Protein 1ZH2 (pdb70)

Radius of gyration: 17.93 Å; Cα contacts (8 Å, |Δi|>4): 438; chains: 2; bounding box: 40×38×46 Å

GO terms:
  GO:0005515 protein binding (F, IPI)
  GO:0000987 cis-regulatory region sequence-specific DNA binding (F, IDA)
  GO:0001216 DNA-binding transcription activator activity (F, IDA)
  GO:0003700 DNA-binding transcription factor activity (F, IDA)
  GO:0042803 protein homodimerization activity (F, IDA)
  GO:0006355 regulation of DNA-templated transcription (P, IMP)

Foldseek 3Di:
DEEEEAAQDPPVLVVVCVLVVVVVYHYHYHQALVVSLVCCVPVVGLEYEAEQDGPPHGCLVSLLVCVVPDLRAYEYEYCDDDPVVFVSSVVSRHPYYDYPPDDPVVVVVVVVVSNVVVVD/DAEEEEEAQDVVVQVVLCVLQVVVVYHYHYHNALVVSLVCCVVPVHLEYEYEQDHPVHGCLVSLLVCVVPDLRAYEYEYCDPDPVVQVSSVVSRHPYYYYPPDDPVVVVVVVVVSNVVVD

Secondary structure (DSSP, 8-state):
-EEEEE-S-HHHHHHHHHHHHTTT-EEEEESSHHHHHHHHHHH--SEEEEESEETTEEHHHHHHHHHTT----EEEEES--SHHHHHHHHHHT-SEEEESS--HHHHHHHHHHHHHHH--/--EEEEE-S-HHHHHHHHHHHHTTT-EEEEESSHHHHHHHHHHH--SEEEEESEETTEEHHHHHHHHHTT----EEEEES---HHHHHHHHHHT-SEEEESS--HHHHHHHHHHHHHHT-

Organism: Escherichia coli (strain K12) (NCBI:txid83333)

B-factor: mean 25.05, std 9.26, range [9.86, 70.28]

CATH classification: 3.40.50.2300

Structure (mmCIF, N/CA/C/O backbone):
data_1ZH2
#
_entry.id   1ZH2
#
_cell.length_a   70.372
_cell.length_b   127.162
_cell.length_c   65.207
_cell.angle_alpha   90.00
_cell.angle_beta   90.00
_cell.angle_gamma   90.00
#
_symmetry.space_group_name_H-M   'C 2 2 21'
#
loop_
_entity.id
_entity.type
_entity.pdbx_description
1 polymer 'KDP operon transcriptional regulatory protein kdpE'
2 non-polymer 'CALCIUM ION'
3 water water
#
loop_
_atom_site.group_PDB
_atom_site.id
_atom_site.type_symbol
_atom_site.label_atom_id
_atom_site.label_alt_id
_atom_site.label_comp_id
_atom_site.label_asym_id
_atom_site.label_entity_id
_atom_site.label_seq_id
_atom_site.pdbx_PDB_ins_code
_atom_site.Cartn_x
_atom_site.Cartn_y
_atom_site.Cartn_z
_atom_site.occupancy
_atom_site.B_iso_or_equiv
_atom_site.auth_seq_id
_atom_site.auth_comp_id
_atom_site.auth_asym_id
_atom_site.auth_atom_id
_atom_site.pdbx_PDB_model_num
ATOM 1 N N . THR A 1 2 ? -7.756 -17.353 0.321 1.00 29.17 2 THR A N 1
ATOM 2 C CA . THR A 1 2 ? -8.520 -16.522 -0.677 1.00 28.84 2 THR A CA 1
ATOM 3 C C . THR A 1 2 ? -9.955 -16.199 -0.203 1.00 26.31 2 THR A C 1
ATOM 4 O O . THR A 1 2 ? -10.583 -17.010 0.454 1.00 26.51 2 THR A O 1
ATOM 8 N N . ASN A 1 3 ? -10.421 -14.989 -0.487 1.00 24.67 3 ASN A N 1
ATOM 9 C CA . ASN A 1 3 ? -11.742 -14.524 -0.032 1.00 24.35 3 ASN A CA 1
ATOM 10 C C . ASN A 1 3 ? -12.773 -14.586 -1.161 1.00 22.23 3 ASN A C 1
ATOM 11 O O . ASN A 1 3 ? -12.557 -14.076 -2.263 1.00 23.13 3 ASN A O 1
ATOM 16 N N . VAL A 1 4 ? -13.899 -15.196 -0.886 1.00 20.37 4 VAL A N 1
ATOM 17 C CA . VAL A 1 4 ? -14.944 -15.198 -1.881 1.00 18.76 4 VAL A CA 1
ATOM 18 C C . VAL A 1 4 ? -16.211 -14.580 -1.296 1.00 17.14 4 VAL A C 1
ATOM 19 O O . VAL A 1 4 ? -16.641 -14.959 -0.207 1.00 18.35 4 VAL A O 1
ATOM 23 N N . LEU A 1 5 ? -16.822 -13.664 -2.044 1.00 17.24 5 LEU A N 1
ATOM 24 C CA . LEU A 1 5 ? -18.068 -13.051 -1.618 1.00 17.59 5 LEU A CA 1
ATOM 25 C C . LEU A 1 5 ? -19.238 -13.659 -2.380 1.00 17.46 5 LEU A C 1
ATOM 26 O O . LEU A 1 5 ? -19.226 -13.716 -3.608 1.00 18.39 5 LEU A O 1
ATOM 31 N N . ILE A 1 6 ? -20.231 -14.181 -1.658 1.00 17.90 6 ILE A N 1
ATOM 32 C CA . ILE A 1 6 ? -21.385 -14.762 -2.335 1.00 16.92 6 ILE A CA 1
ATOM 33 C C . ILE A 1 6 ? -22.568 -13.857 -2.127 1.00 16.07 6 ILE A C 1
ATOM 34 O O . ILE A 1 6 ? -22.967 -13.583 -0.976 1.00 17.16 6 ILE A O 1
ATOM 39 N N . VAL A 1 7 ? -23.154 -13.421 -3.226 1.00 14.59 7 VAL A N 1
ATOM 40 C CA . VAL A 1 7 ? -24.274 -12.483 -3.156 1.00 16.07 7 VAL A CA 1
ATOM 41 C C . VAL A 1 7 ? -25.528 -13.230 -3.650 1.00 15.53 7 VAL A C 1
ATOM 42 O O . VAL A 1 7 ? -25.720 -13.380 -4.845 1.00 17.40 7 VAL A O 1
ATOM 46 N N . GLU A 1 8 ? -26.373 -13.627 -2.709 1.00 18.68 8 GLU A N 1
ATOM 47 C CA . GLU A 1 8 ? -27.388 -14.653 -2.938 1.00 22.59 8 GLU A CA 1
ATOM 48 C C . GLU A 1 8 ? -28.433 -14.575 -1.844 1.00 22.39 8 GLU A C 1
ATOM 49 O O . GLU A 1 8 ? -28.109 -14.736 -0.647 1.00 22.44 8 GLU A O 1
ATOM 55 N N . ASP A 1 9 ? -29.682 -14.304 -2.207 1.00 22.24 9 ASP A N 1
ATOM 56 C CA . ASP A 1 9 ? -30.729 -14.225 -1.174 1.00 25.88 9 ASP A CA 1
ATOM 57 C C . ASP A 1 9 ? -31.268 -15.613 -0.758 1.00 27.64 9 ASP A C 1
ATOM 58 O O . ASP A 1 9 ? -31.755 -15.796 0.363 1.00 27.13 9 ASP A O 1
ATOM 63 N N . GLU A 1 10 ? -31.158 -16.602 -1.640 1.00 28.90 10 GLU A N 1
ATOM 64 C CA . GLU A 1 10 ? -31.639 -17.940 -1.259 1.00 29.99 10 GLU A CA 1
ATOM 65 C C . GLU A 1 10 ? -30.711 -18.623 -0.244 1.00 30.15 10 GLU A C 1
ATOM 66 O O . GLU A 1 10 ? -29.561 -18.973 -0.562 1.00 27.26 10 GLU A O 1
ATOM 72 N N . GLN A 1 11 ? -31.216 -18.837 0.972 1.00 29.94 11 GLN A N 1
ATOM 73 C CA . GLN A 1 11 ? -30.398 -19.393 2.046 1.00 31.43 11 GLN A CA 1
ATOM 74 C C . GLN A 1 11 ? -29.791 -20.764 1.717 1.00 29.15 11 GLN A C 1
ATOM 75 O O . GLN A 1 11 ? -28.642 -21.010 2.041 1.00 28.12 11 GLN A O 1
ATOM 81 N N . ALA A 1 12 ? -30.557 -21.644 1.074 1.00 27.64 12 ALA A N 1
ATOM 82 C CA . ALA A 1 12 ? -30.092 -23.020 0.880 1.00 25.02 12 ALA A CA 1
ATOM 83 C C . ALA A 1 12 ? -28.852 -23.078 -0.031 1.00 23.76 12 ALA A C 1
ATOM 84 O O . ALA A 1 12 ? -27.841 -23.684 0.323 1.00 20.68 12 ALA A O 1
ATOM 86 N N . ILE A 1 13 ? -28.931 -22.459 -1.204 1.00 25.28 13 ILE A N 1
ATOM 87 C CA . ILE A 1 13 ? -27.803 -22.522 -2.124 1.00 26.27 13 ILE A CA 1
ATOM 88 C C . ILE A 1 13 ? -26.631 -21.698 -1.567 1.00 25.45 13 ILE A C 1
ATOM 89 O O . ILE A 1 13 ? -25.459 -22.081 -1.674 1.00 25.45 13 ILE A O 1
ATOM 94 N N . ARG A 1 14 ? -26.949 -20.600 -0.904 1.00 25.14 14 ARG A N 1
ATOM 95 C CA . ARG A 1 14 ? -25.893 -19.816 -0.269 1.00 24.46 14 ARG A CA 1
ATOM 96 C C . ARG A 1 14 ? -25.103 -20.654 0.741 1.00 22.87 14 ARG A C 1
ATOM 97 O O . ARG A 1 14 ? -23.878 -20.612 0.766 1.00 21.43 14 ARG A O 1
ATOM 105 N N . ARG A 1 15 ? -25.801 -21.456 1.540 1.00 22.50 15 ARG A N 1
ATOM 106 C CA . ARG A 1 15 ? -25.124 -22.334 2.508 1.00 23.55 15 ARG A CA 1
ATOM 107 C C . ARG A 1 15 ? -24.346 -23.457 1.848 1.00 20.99 15 ARG A C 1
ATOM 108 O O . ARG A 1 15 ? -23.222 -23.787 2.255 1.00 20.08 15 ARG A O 1
ATOM 116 N N . PHE A 1 16 ? -24.961 -24.063 0.837 1.00 18.40 16 PHE A N 1
ATOM 117 C CA . PHE A 1 16 ? -24.310 -25.087 0.021 1.00 18.51 16 PHE A CA 1
ATOM 118 C C . PHE A 1 16 ? -22.971 -24.558 -0.570 1.00 18.95 16 PHE A C 1
ATOM 119 O O . PHE A 1 16 ? -21.924 -25.210 -0.472 1.00 18.62 16 PHE A O 1
ATOM 127 N N . LEU A 1 17 ? -22.997 -23.344 -1.116 1.00 18.81 17 LEU A N 1
ATOM 128 C CA . LEU A 1 17 ? -21.782 -22.762 -1.695 1.00 19.07 17 LEU A CA 1
ATOM 129 C C . LEU A 1 17 ? -20.737 -22.446 -0.629 1.00 19.84 17 LEU A C 1
ATOM 130 O O . LEU A 1 17 ? -19.552 -22.750 -0.759 1.00 19.73 17 LEU A O 1
ATOM 135 N N . ARG A 1 18 ? -21.178 -21.827 0.443 1.00 21.39 18 ARG A N 1
ATOM 136 C CA . ARG A 1 18 ? -20.230 -21.568 1.495 1.00 23.65 18 ARG A CA 1
ATOM 137 C C . ARG A 1 18 ? -19.543 -22.862 1.946 1.00 21.76 18 ARG A C 1
ATOM 138 O O . ARG A 1 18 ? -18.338 -22.885 2.108 1.00 20.48 18 ARG A O 1
ATOM 146 N N . THR A 1 19 ? -20.273 -23.952 2.156 1.00 22.74 19 THR A N 1
ATOM 147 C CA . THR A 1 19 ? -19.563 -25.104 2.713 1.00 24.30 19 THR A CA 1
ATOM 148 C C . THR A 1 19 ? -18.671 -25.796 1.665 1.00 23.52 19 THR A C 1
ATOM 149 O O . THR A 1 19 ? -17.593 -26.317 1.985 1.00 24.51 19 THR A O 1
ATOM 153 N N . ALA A 1 20 ? -19.081 -25.743 0.400 1.00 23.23 20 ALA A N 1
ATOM 154 C CA . ALA A 1 20 ? -18.259 -26.251 -0.707 1.00 23.59 20 ALA A CA 1
ATOM 155 C C . ALA A 1 20 ? -16.937 -25.477 -0.821 1.00 24.54 20 ALA A C 1
ATOM 156 O O . ALA A 1 20 ? -15.865 -26.078 -0.964 1.00 24.06 20 ALA A O 1
ATOM 158 N N . LEU A 1 21 ? -17.008 -24.147 -0.722 1.00 24.91 21 LEU A N 1
ATOM 159 C CA . LEU A 1 21 ? -15.822 -23.292 -0.912 1.00 27.65 21 LEU A CA 1
ATOM 160 C C . LEU A 1 21 ? -14.915 -23.239 0.299 1.00 27.92 21 LEU A C 1
ATOM 161 O O . LEU A 1 21 ? -13.698 -23.232 0.161 1.00 27.09 21 LEU A O 1
ATOM 166 N N . GLU A 1 22 ? -15.497 -23.205 1.491 1.00 29.08 22 GLU A N 1
ATOM 167 C CA . GLU A 1 22 ? -14.694 -23.436 2.725 1.00 30.43 22 GLU A CA 1
ATOM 168 C C . GLU A 1 22 ? -13.945 -24.787 2.715 1.00 32.20 22 GLU A C 1
ATOM 169 O O . GLU A 1 22 ? -12.862 -24.915 3.289 1.00 34.48 22 GLU A O 1
ATOM 175 N N . GLY A 1 23 ? -14.518 -25.788 2.043 1.00 34.04 23 GLY A N 1
ATOM 176 C CA . GLY A 1 23 ? -13.904 -27.100 1.892 1.00 35.46 23 GLY A CA 1
ATOM 177 C C . GLY A 1 23 ? -12.655 -27.122 1.017 1.00 38.12 23 GLY A C 1
ATOM 178 O O . GLY A 1 23 ? -11.846 -28.060 1.083 1.00 39.13 23 GLY A O 1
ATOM 179 N N . ASP A 1 24 ? -12.485 -26.091 0.193 1.00 38.51 24 ASP A N 1
ATOM 180 C CA . ASP A 1 24 ? -11.256 -25.950 -0.578 1.00 38.56 24 ASP A CA 1
ATOM 181 C C . ASP A 1 24 ? -10.307 -24.970 0.127 1.00 38.40 24 ASP A C 1
ATOM 182 O O . ASP A 1 24 ? -9.301 -24.524 -0.467 1.00 38.14 24 ASP A O 1
ATOM 187 N N . GLY A 1 25 ? -10.635 -24.634 1.380 1.00 37.15 25 GLY A N 1
ATOM 188 C CA . GLY A 1 25 ? -9.801 -23.802 2.231 1.00 35.34 25 GLY A CA 1
ATOM 189 C C . GLY A 1 25 ? -9.984 -22.295 2.065 1.00 35.22 25 GLY A C 1
ATOM 190 O O . GLY A 1 25 ? -9.172 -21.497 2.559 1.00 35.08 25 GLY A O 1
ATOM 191 N N . MET A 1 26 ? -11.029 -21.863 1.360 1.00 32.96 26 MET A N 1
ATOM 192 C CA . MET A 1 26 ? -11.214 -20.412 1.169 1.00 29.69 26 MET A CA 1
ATOM 193 C C . MET A 1 26 ? -12.016 -19.805 2.329 1.00 27.68 26 MET A C 1
ATOM 194 O O . MET A 1 26 ? -12.712 -20.524 3.047 1.00 25.11 26 MET A O 1
ATOM 199 N N . ARG A 1 27 ? -11.895 -18.495 2.510 1.00 25.88 27 ARG A N 1
ATOM 200 C CA . ARG A 1 27 ? -12.742 -17.770 3.447 1.00 25.47 27 ARG A CA 1
ATOM 201 C C . ARG A 1 27 ? -13.969 -17.218 2.689 1.00 23.11 27 ARG A C 1
ATOM 202 O O . ARG A 1 27 ? -13.852 -16.698 1.569 1.00 22.76 27 ARG A O 1
ATOM 210 N N . VAL A 1 28 ? -15.140 -17.346 3.283 1.00 19.83 28 VAL A N 1
ATOM 211 C CA . VAL A 1 28 ? -16.363 -16.981 2.576 1.00 20.62 28 VAL A CA 1
ATOM 212 C C . VAL A 1 28 ? -17.097 -15.821 3.246 1.00 21.58 28 VAL A C 1
ATOM 213 O O . VAL A 1 28 ? -17.305 -15.838 4.454 1.00 21.09 28 VAL A O 1
ATOM 217 N N . PHE A 1 29 ? -17.472 -14.819 2.458 1.00 22.07 29 PHE A N 1
ATOM 218 C CA . PHE A 1 29 ? -18.366 -13.756 2.938 1.00 23.50 29 PHE A CA 1
ATOM 219 C C . PHE A 1 29 ? -19.704 -13.867 2.240 1.00 24.47 29 PHE A C 1
ATOM 220 O O . PHE A 1 29 ? -19.771 -14.285 1.069 1.00 20.91 29 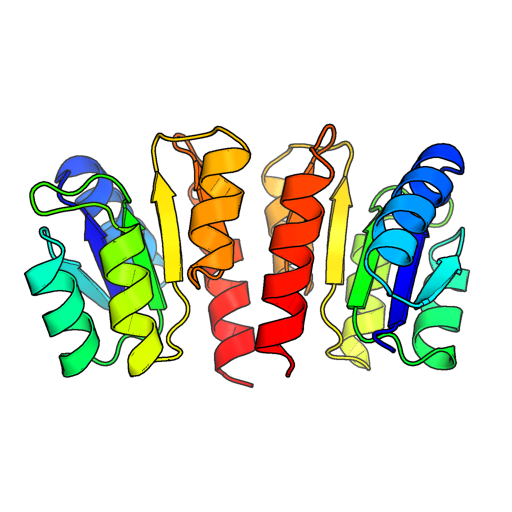PHE A O 1
ATOM 228 N N . GLU A 1 30 ? -20.778 -13.520 2.955 1.00 25.31 30 GLU A N 1
ATOM 229 C CA . GLU A 1 30 ? -22.112 -13.566 2.341 1.00 27.12 30 GLU A CA 1
ATOM 230 C C . GLU A 1 30 ? -22.892 -12.242 2.412 1.00 26.63 30 GLU A C 1
ATOM 231 O O . GLU A 1 30 ? -22.692 -11.425 3.312 1.00 26.71 30 GLU A O 1
ATOM 237 N N . ALA A 1 31 ? -23.787 -12.062 1.448 1.00 26.57 31 ALA A N 1
ATOM 238 C CA . ALA A 1 31 ? -24.689 -10.928 1.418 1.00 26.88 31 ALA A CA 1
ATOM 239 C C . ALA A 1 31 ? -25.966 -11.382 0.764 1.00 27.13 31 ALA A C 1
ATOM 240 O O . ALA A 1 31 ? -25.942 -12.153 -0.190 1.00 25.33 31 ALA A O 1
ATOM 242 N N . GLU A 1 32 ? -27.104 -10.913 1.273 1.00 27.69 32 GLU A N 1
ATOM 243 C CA . GLU A 1 32 ? -28.353 -11.357 0.694 1.00 27.95 32 GLU A CA 1
ATOM 244 C C . GLU A 1 32 ? -29.174 -10.303 -0.016 1.00 26.73 32 GLU A C 1
ATOM 245 O O . GLU A 1 32 ? -30.291 -10.573 -0.437 1.00 27.42 32 GLU A O 1
ATOM 251 N N . THR A 1 33 ? -28.601 -9.117 -0.189 1.00 25.71 33 THR A N 1
ATOM 252 C CA . THR A 1 33 ? -29.185 -8.107 -1.045 1.00 24.17 33 THR A CA 1
ATOM 253 C C . THR A 1 33 ? -28.062 -7.548 -1.898 1.00 24.86 33 THR A C 1
ATOM 254 O O . THR A 1 33 ? -26.871 -7.635 -1.540 1.00 23.11 33 THR A O 1
ATOM 258 N N . LEU A 1 34 ? -28.475 -6.918 -2.988 1.00 23.54 34 LEU A N 1
ATOM 259 C CA . LEU A 1 34 ? -27.592 -6.241 -3.894 1.00 25.84 34 LEU A CA 1
ATOM 260 C C . LEU A 1 34 ? -26.816 -5.106 -3.204 1.00 26.39 34 LEU A C 1
ATOM 261 O O . LEU A 1 34 ? -25.598 -4.979 -3.393 1.00 23.83 34 LEU A O 1
ATOM 266 N N . GLN A 1 35 ? -27.514 -4.286 -2.412 1.00 25.90 35 GLN A N 1
ATOM 267 C CA . GLN A 1 35 ? -26.857 -3.152 -1.752 1.00 27.94 35 GLN A CA 1
ATOM 268 C C . GLN A 1 35 ? -25.799 -3.605 -0.731 1.00 26.13 35 GLN A C 1
ATOM 269 O O . GLN A 1 35 ? -24.727 -3.045 -0.691 1.00 26.16 35 GLN A O 1
ATOM 275 N N . ARG A 1 36 ? -26.119 -4.583 0.108 1.00 24.27 36 ARG A N 1
ATOM 276 C CA . ARG A 1 36 ? -25.145 -5.104 1.063 1.00 25.87 36 ARG A CA 1
ATOM 277 C C . ARG A 1 36 ? -23.988 -5.833 0.352 1.00 22.83 36 ARG A C 1
ATOM 278 O O . ARG A 1 36 ? -22.849 -5.828 0.828 1.00 20.35 36 ARG A O 1
ATOM 286 N N . GLY A 1 37 ? -24.289 -6.449 -0.794 1.00 22.01 37 GLY A N 1
ATOM 287 C CA . GLY A 1 37 ? -23.265 -7.116 -1.604 1.00 19.90 37 GLY A CA 1
ATOM 288 C C . GLY A 1 37 ? -22.227 -6.125 -2.081 1.00 21.06 37 GLY A C 1
ATOM 289 O O . GLY A 1 37 ? -21.014 -6.373 -2.003 1.00 21.29 37 GLY A O 1
ATOM 290 N N . LEU A 1 38 ? -22.696 -4.987 -2.585 1.00 19.06 38 LEU A N 1
ATOM 291 C CA . LEU A 1 38 ? -21.788 -4.002 -3.101 1.00 20.76 38 LEU A CA 1
ATOM 292 C C . LEU A 1 38 ? -20.947 -3.464 -1.947 1.00 20.23 38 LEU A C 1
ATOM 293 O O . LEU A 1 38 ? -19.743 -3.228 -2.100 1.00 19.48 38 LEU A O 1
ATOM 298 N N . LEU A 1 39 ? -21.580 -3.285 -0.788 1.00 19.69 39 LEU A N 1
ATOM 299 C CA . LEU A 1 39 ? -20.838 -2.756 0.369 1.00 20.59 39 LEU A CA 1
ATOM 300 C C . LEU A 1 39 ? -19.762 -3.758 0.869 1.00 21.73 39 LEU A C 1
ATOM 301 O O . LEU A 1 39 ? -18.620 -3.365 1.189 1.00 22.85 39 LEU A O 1
ATOM 306 N N . GLU A 1 40 ? -20.136 -5.038 0.952 1.00 21.00 40 GLU A N 1
ATOM 307 C CA . GLU A 1 40 ? -19.171 -6.085 1.294 1.00 23.09 40 GLU A CA 1
ATOM 308 C C . GLU A 1 40 ? -18.051 -6.109 0.268 1.00 21.77 40 GLU A C 1
ATOM 309 O O . GLU A 1 40 ? -16.911 -6.285 0.619 1.00 21.84 40 GLU A O 1
ATOM 315 N N . ALA A 1 41 ? -18.390 -5.956 -1.001 1.00 21.93 41 ALA A N 1
ATOM 316 C CA . ALA A 1 41 ? -17.395 -6.025 -2.046 1.00 21.22 41 ALA A CA 1
ATOM 317 C C . ALA A 1 41 ? -16.360 -4.901 -1.890 1.00 22.94 41 ALA A C 1
ATOM 318 O O . ALA A 1 41 ? -15.155 -5.072 -2.185 1.00 21.21 41 ALA A O 1
ATOM 320 N N . ALA A 1 42 ? -16.831 -3.752 -1.427 1.00 21.82 42 ALA A N 1
ATOM 321 C CA . ALA A 1 42 ? -15.949 -2.600 -1.273 1.00 23.08 42 ALA A CA 1
ATOM 322 C C . ALA A 1 42 ? -15.151 -2.663 0.025 1.00 22.33 42 ALA A C 1
ATOM 323 O O . ALA A 1 42 ? -14.039 -2.118 0.112 1.00 24.74 42 ALA A O 1
ATOM 325 N N . THR A 1 43 ? -15.665 -3.338 1.032 1.00 21.85 43 THR A N 1
ATOM 326 C CA . THR A 1 43 ? -14.963 -3.286 2.304 1.00 22.93 43 THR A CA 1
ATOM 327 C C . THR A 1 43 ? -14.141 -4.527 2.579 1.00 25.48 43 THR A C 1
ATOM 328 O O . THR A 1 43 ? -13.159 -4.470 3.324 1.00 25.21 43 THR A O 1
ATOM 332 N N . ARG A 1 44 ? -14.544 -5.660 2.011 1.00 24.89 44 ARG A N 1
ATOM 333 C CA . ARG A 1 44 ? -13.861 -6.890 2.358 1.00 27.13 44 ARG A CA 1
ATOM 334 C C . ARG A 1 44 ? -12.813 -7.297 1.334 1.00 27.77 44 ARG A C 1
ATOM 335 O O . ARG A 1 44 ? -12.094 -8.291 1.525 1.00 30.11 44 ARG A O 1
ATOM 343 N N . LYS A 1 45 ? -12.745 -6.550 0.242 1.00 26.05 45 LYS A N 1
ATOM 344 C CA . LYS A 1 45 ? -11.798 -6.841 -0.831 1.00 27.71 45 LYS A CA 1
ATOM 345 C C . LYS A 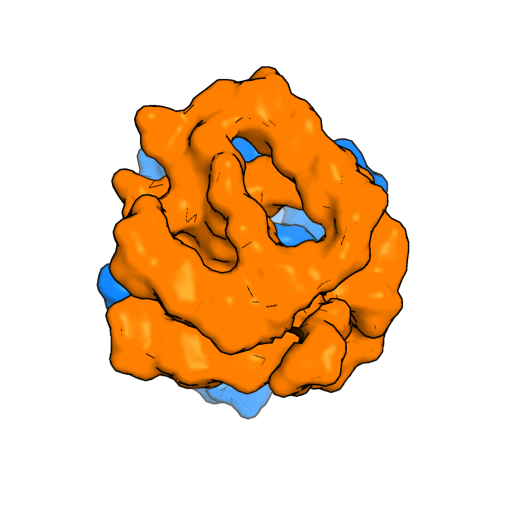1 45 ? -11.717 -8.338 -1.176 1.00 25.75 45 LYS A C 1
ATOM 346 O O . LYS A 1 45 ? -10.695 -8.976 -0.981 1.00 25.88 45 LYS A O 1
ATOM 348 N N . PRO A 1 46 ? -12.807 -8.904 -1.674 1.00 22.77 46 PRO A N 1
ATOM 349 C CA . PRO A 1 46 ? -12.806 -10.328 -1.993 1.00 20.58 46 PRO A CA 1
ATOM 350 C C . PRO A 1 46 ? -11.945 -10.577 -3.219 1.00 17.49 46 PRO A C 1
ATOM 351 O O . PRO A 1 46 ? -11.737 -9.683 -4.025 1.00 17.22 46 PRO A O 1
ATOM 355 N N . ASP A 1 47 ? -11.435 -11.793 -3.346 1.00 16.43 47 ASP A N 1
ATOM 356 C CA . ASP A 1 47 ? -10.723 -12.159 -4.558 1.00 17.64 47 ASP A CA 1
ATOM 357 C C . ASP A 1 47 ? -11.692 -12.529 -5.673 1.00 18.38 47 ASP A C 1
ATOM 358 O O . ASP A 1 47 ? -11.339 -12.540 -6.839 1.00 17.11 47 ASP A O 1
ATOM 363 N N . LEU A 1 48 ? -12.910 -12.863 -5.278 1.00 18.03 48 LEU A N 1
ATOM 364 C CA . LEU A 1 48 ? -13.945 -13.055 -6.265 1.00 19.22 48 LEU A CA 1
ATOM 365 C C . LEU A 1 48 ? -15.329 -12.955 -5.678 1.00 15.47 48 LEU A C 1
ATOM 366 O O . LEU A 1 48 ? -15.513 -13.092 -4.471 1.00 15.77 48 LEU A O 1
ATOM 371 N N . ILE A 1 49 ? -16.284 -12.723 -6.564 1.00 13.99 49 ILE A N 1
ATOM 372 C CA . ILE A 1 49 ? -17.678 -12.603 -6.215 1.00 15.64 49 ILE A CA 1
ATOM 373 C C . ILE A 1 49 ? -18.494 -13.597 -7.059 1.00 14.14 49 ILE A C 1
ATOM 374 O O . ILE A 1 49 ? -18.340 -13.701 -8.289 1.00 12.41 49 ILE A O 1
ATOM 379 N N . ILE A 1 50 ? -19.350 -14.342 -6.376 1.00 13.54 50 ILE A N 1
ATOM 380 C CA . ILE A 1 50 ? -20.304 -15.190 -7.066 1.00 13.97 50 ILE A CA 1
ATOM 381 C C . ILE A 1 50 ? -21.613 -14.449 -6.846 1.00 14.70 50 ILE A C 1
ATOM 382 O O . ILE A 1 50 ? -21.990 -14.180 -5.695 1.00 16.84 50 I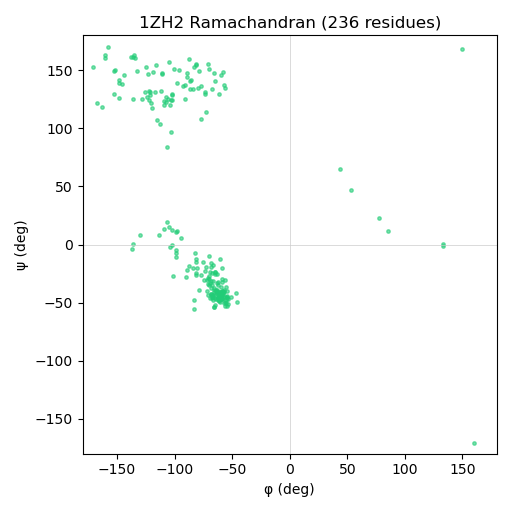LE A O 1
ATOM 387 N N . LEU A 1 51 ? -22.269 -14.105 -7.949 1.00 15.95 51 LEU A N 1
ATOM 388 C CA . LEU A 1 51 ? -23.445 -13.242 -7.958 1.00 16.14 51 LEU A CA 1
ATOM 389 C C . LEU A 1 51 ? -24.682 -13.932 -8.546 1.00 15.62 51 LEU A C 1
ATOM 390 O O . LEU A 1 51 ? -24.705 -14.349 -9.694 1.00 15.79 51 LEU A O 1
ATOM 395 N N . ASP A 1 52 ? -25.729 -14.009 -7.752 1.00 19.69 52 ASP A N 1
ATOM 396 C CA . ASP A 1 52 ? -27.040 -14.485 -8.218 1.00 21.36 52 ASP A CA 1
ATOM 397 C C . ASP A 1 52 ? -27.766 -13.296 -8.853 1.00 22.72 52 ASP A C 1
ATOM 398 O O . ASP A 1 52 ? -27.836 -12.217 -8.275 1.00 27.14 52 ASP A O 1
ATOM 403 N N . LEU A 1 53 ? -28.353 -13.478 -10.015 1.00 21.95 53 LEU A N 1
ATOM 404 C CA . LEU A 1 53 ? -28.965 -12.358 -10.688 1.00 23.27 53 LEU A CA 1
ATOM 405 C C . LEU A 1 53 ? -30.362 -12.014 -10.181 1.00 25.05 53 LEU A C 1
ATOM 406 O O . LEU A 1 53 ? -30.887 -10.967 -10.522 1.00 25.64 53 LEU A O 1
ATOM 411 N N . GLY A 1 54 ? -30.979 -12.877 -9.390 1.00 26.35 54 GLY A N 1
ATOM 412 C CA . GLY A 1 54 ? -32.355 -12.563 -9.011 1.00 29.93 54 GLY A CA 1
ATOM 413 C C . GLY A 1 54 ? -32.445 -12.117 -7.578 1.00 29.78 54 GLY A C 1
ATOM 414 O O . GLY A 1 54 ? -32.746 -12.919 -6.747 1.00 31.01 54 GLY A O 1
ATOM 415 N N . LEU A 1 55 ? -32.197 -10.843 -7.291 1.00 31.39 55 LEU A N 1
ATOM 416 C CA . LEU A 1 55 ? -32.157 -10.362 -5.910 1.00 32.21 55 LEU A CA 1
ATOM 417 C C . LEU A 1 55 ? -33.424 -9.563 -5.590 1.00 33.48 55 LEU A C 1
ATOM 418 O O . LEU A 1 55 ? -34.070 -9.054 -6.505 1.00 32.51 55 LEU A O 1
ATOM 423 N N . PRO A 1 56 ? -33.790 -9.450 -4.311 1.00 35.34 56 PRO A N 1
ATOM 424 C CA . PRO A 1 56 ? -35.002 -8.702 -3.937 1.00 37.06 56 PRO A CA 1
ATOM 425 C C . PRO A 1 56 ? -34.921 -7.202 -4.244 1.00 37.47 56 PRO A C 1
ATOM 426 O O . PRO A 1 56 ? -35.965 -6.590 -4.433 1.00 38.59 56 PRO A O 1
ATOM 430 N N . ASP A 1 57 ? -33.728 -6.614 -4.303 1.00 37.28 57 ASP A N 1
ATOM 431 C CA . ASP A 1 57 ? -33.630 -5.159 -4.497 1.00 37.99 57 ASP A CA 1
ATOM 432 C C . ASP A 1 57 ? -33.104 -4.759 -5.877 1.00 39.30 57 ASP A C 1
ATOM 433 O O . ASP A 1 57 ? -32.770 -3.608 -6.130 1.00 40.61 57 ASP A O 1
ATOM 438 N N . GLY A 1 58 ? -33.058 -5.701 -6.803 1.00 39.81 58 GLY A N 1
ATOM 439 C CA . GLY A 1 58 ? -32.818 -5.295 -8.169 1.00 40.08 58 GLY A CA 1
ATOM 440 C C . GLY A 1 58 ? -32.320 -6.434 -9.010 1.00 39.91 58 GLY A C 1
ATOM 441 O O . GLY A 1 58 ? -32.324 -7.598 -8.584 1.00 41.56 58 GLY A O 1
ATOM 442 N N . ASP A 1 59 ? -31.902 -6.105 -10.222 1.00 39.37 59 ASP A N 1
ATOM 443 C CA . ASP A 1 59 ? -31.252 -7.083 -11.066 1.00 38.35 59 ASP A CA 1
ATOM 444 C C . ASP A 1 59 ? -29.740 -7.021 -10.815 1.00 36.08 59 ASP A C 1
ATOM 445 O O . ASP A 1 59 ? -29.143 -5.949 -10.695 1.00 35.64 59 ASP A O 1
ATOM 450 N N . GLY A 1 60 ? -29.123 -8.182 -10.721 1.00 33.73 60 GLY A N 1
ATOM 451 C CA . GLY A 1 60 ? -27.703 -8.216 -10.534 1.00 31.17 60 GLY A CA 1
ATOM 452 C C . GLY A 1 60 ? -26.977 -7.549 -11.685 1.00 29.44 60 GLY A C 1
ATOM 453 O O . GLY A 1 60 ? -25.789 -7.288 -11.571 1.00 28.24 60 GLY A O 1
ATOM 454 N N . ILE A 1 61 ? -27.634 -7.257 -12.805 1.00 29.69 61 ILE A N 1
ATOM 455 C CA . ILE A 1 61 ? -26.860 -6.522 -13.810 1.00 30.58 61 ILE A CA 1
ATOM 456 C C . ILE A 1 61 ? -26.568 -5.127 -13.304 1.00 28.92 61 ILE A C 1
ATOM 457 O O . ILE A 1 61 ? -25.542 -4.583 -13.650 1.00 27.24 61 ILE A O 1
ATOM 462 N N . GLU A 1 62 ? -27.467 -4.556 -12.496 1.00 29.13 62 GLU A N 1
ATOM 463 C CA . GLU A 1 62 ? -27.213 -3.247 -11.871 1.00 30.62 62 GLU A CA 1
ATOM 464 C C . GLU A 1 62 ? -26.024 -3.340 -10.901 1.00 27.82 62 GLU A C 1
ATOM 465 O O . GLU A 1 62 ? -25.195 -2.427 -10.800 1.00 27.02 62 GLU A O 1
ATOM 471 N N . PHE A 1 63 ? -25.976 -4.429 -10.135 1.00 26.50 63 PHE A N 1
ATOM 472 C CA . PHE A 1 63 ? -24.836 -4.701 -9.264 1.00 23.63 63 PHE A CA 1
ATOM 473 C C . PHE A 1 63 ? -23.549 -4.657 -10.097 1.00 23.42 63 PHE A C 1
ATOM 474 O O . PHE A 1 63 ? -22.573 -3.980 -9.748 1.00 21.93 63 PHE A O 1
ATOM 482 N N . ILE A 1 64 ? -23.537 -5.388 -11.207 1.00 20.31 64 ILE A N 1
ATOM 483 C CA . ILE A 1 64 ? -22.312 -5.473 -11.992 1.00 20.04 64 ILE A CA 1
ATOM 484 C C . ILE A 1 64 ? -21.883 -4.106 -12.544 1.00 21.27 64 ILE A C 1
ATOM 485 O O . ILE A 1 64 ? -20.689 -3.735 -12.483 1.00 18.41 64 ILE A O 1
ATOM 490 N N . ARG A 1 65 ? -22.847 -3.375 -13.096 1.00 23.04 65 ARG A N 1
ATOM 491 C CA . ARG A 1 65 ? -22.562 -2.054 -13.678 1.00 28.14 65 ARG A CA 1
ATOM 492 C C . ARG A 1 65 ? -21.974 -1.092 -12.655 1.00 27.63 65 ARG A C 1
ATOM 493 O O . ARG A 1 65 ? -21.002 -0.391 -12.919 1.00 26.34 65 ARG A O 1
ATOM 501 N N . ASP A 1 66 ? -22.546 -1.106 -11.466 1.00 26.75 66 ASP A N 1
ATOM 502 C CA . ASP A 1 66 ? -22.007 -0.283 -10.398 1.00 27.18 66 ASP A CA 1
ATOM 503 C C . ASP A 1 66 ? -20.603 -0.711 -9.964 1.00 25.93 66 ASP A C 1
ATOM 504 O O . ASP A 1 66 ? -19.669 0.106 -9.943 1.00 25.10 66 ASP A O 1
ATOM 509 N N . LEU A 1 67 ? -20.452 -1.995 -9.630 1.00 22.27 67 LEU A N 1
ATOM 510 C CA . LEU A 1 67 ? -19.155 -2.556 -9.222 1.00 19.86 67 LEU A CA 1
ATOM 511 C C . LEU A 1 67 ? -17.998 -2.129 -10.134 1.00 19.99 67 LEU A C 1
ATOM 512 O O . LEU A 1 67 ? -16.931 -1.692 -9.663 1.00 21.61 67 LEU A O 1
ATOM 517 N N . ARG A 1 68 ? -18.219 -2.282 -11.433 1.00 18.96 68 ARG A N 1
ATOM 518 C CA . ARG A 1 68 ? -17.217 -2.119 -12.464 1.00 21.06 68 ARG A CA 1
ATOM 519 C C . ARG A 1 68 ? -16.709 -0.675 -12.674 1.00 24.14 68 ARG A C 1
ATOM 520 O O . ARG A 1 68 ? -15.632 -0.468 -13.243 1.00 24.89 68 ARG A O 1
ATOM 528 N N . GLN A 1 69 ? -17.442 0.304 -12.142 1.00 26.53 69 GLN A N 1
ATOM 529 C CA . GLN A 1 69 ? -16.904 1.666 -12.005 1.00 27.69 69 GLN A CA 1
ATOM 530 C C . GLN A 1 69 ? -15.724 1.766 -11.032 1.00 27.01 69 GLN A C 1
ATOM 531 O O . GLN A 1 69 ? -14.906 2.691 -11.143 1.00 27.68 69 GLN A O 1
ATOM 537 N N . TRP A 1 70 ? -15.599 0.835 -10.091 1.00 23.74 70 TRP A N 1
ATOM 538 C CA . TRP A 1 70 ? -14.574 0.978 -9.066 1.00 22.71 70 TRP A CA 1
ATOM 539 C C . TRP A 1 70 ? -13.817 -0.308 -8.739 1.00 22.30 70 TRP A C 1
ATOM 540 O O . TRP A 1 70 ? -12.869 -0.317 -7.943 1.00 19.96 70 TRP A O 1
ATOM 551 N N . SER A 1 71 ? -14.223 -1.424 -9.347 1.00 20.86 71 SER A N 1
ATOM 552 C CA . SER A 1 71 ? -13.534 -2.676 -9.037 1.00 20.58 71 SER A CA 1
ATOM 553 C C . SER A 1 71 ? -13.461 -3.606 -10.248 1.00 19.30 71 SER A C 1
ATOM 554 O O . SER A 1 71 ? -14.437 -3.748 -10.992 1.00 16.94 71 SER A O 1
ATOM 557 N N . ALA A 1 72 ? -12.291 -4.219 -10.404 1.00 19.44 72 ALA A N 1
ATOM 558 C CA . ALA A 1 72 ? -12.037 -5.209 -11.433 1.00 21.12 72 ALA A CA 1
ATOM 559 C C . ALA A 1 72 ? -12.147 -6.639 -10.864 1.00 20.87 72 ALA A C 1
ATOM 560 O O . ALA A 1 72 ? -11.765 -7.588 -11.527 1.00 20.78 72 ALA A O 1
ATOM 562 N N . VAL A 1 73 ? -12.648 -6.793 -9.645 1.00 18.60 73 VAL A N 1
ATOM 563 C CA . VAL A 1 73 ? -12.737 -8.121 -9.036 1.00 18.74 73 VAL A CA 1
ATOM 564 C C . VAL A 1 73 ? -13.544 -9.046 -9.973 1.00 16.23 73 VAL A C 1
ATOM 565 O O . VAL A 1 73 ? -14.547 -8.624 -10.576 1.00 15.43 73 VAL A O 1
ATOM 569 N N . PRO A 1 74 ? -13.077 -10.266 -10.207 1.00 16.77 74 PRO A N 1
ATOM 570 C CA . PRO A 1 74 ? -13.833 -11.151 -11.125 1.00 15.35 74 PRO A CA 1
ATOM 571 C C . PRO A 1 74 ? -15.230 -11.487 -10.533 1.00 13.77 74 PRO A C 1
ATOM 572 O O . PRO A 1 74 ? -15.392 -11.652 -9.334 1.00 13.41 74 PRO A O 1
ATOM 576 N N . VAL A 1 75 ? -16.242 -11.528 -11.382 1.00 14.49 75 VAL A N 1
ATOM 577 C CA . VAL A 1 75 ? -17.581 -11.863 -10.933 1.00 15.08 75 VAL A CA 1
ATOM 578 C C . VAL A 1 75 ? -18.051 -13.072 -11.768 1.00 14.34 75 VAL A C 1
ATOM 579 O O . VAL A 1 75 ? -17.951 -13.051 -12.990 1.00 14.20 75 VAL A O 1
ATOM 583 N N . ILE A 1 76 ? -18.494 -14.125 -11.096 1.00 14.72 76 ILE A N 1
ATOM 584 C CA . ILE A 1 76 ? -19.121 -15.281 -11.759 1.00 16.13 76 ILE A CA 1
ATOM 585 C C . ILE A 1 76 ? -20.622 -15.231 -11.390 1.00 16.53 76 ILE A C 1
ATOM 586 O O . ILE A 1 76 ? -20.999 -15.239 -10.224 1.00 16.42 76 ILE A O 1
ATOM 591 N N . VAL A 1 77 ? -21.466 -15.125 -12.401 1.00 17.28 77 VAL A N 1
ATOM 592 C CA . VAL A 1 77 ? -22.880 -15.036 -12.177 1.00 18.62 77 VAL A CA 1
ATOM 593 C C . VAL A 1 77 ? -23.488 -16.433 -12.053 1.00 19.99 77 VAL A C 1
ATOM 594 O O . VAL A 1 77 ? -23.071 -17.349 -12.766 1.00 19.49 77 VAL A O 1
ATOM 598 N N . LEU A 1 78 ? -24.460 -16.557 -11.129 1.00 21.63 78 LEU A N 1
ATOM 599 C CA . LEU A 1 78 ? -25.378 -17.709 -11.042 1.00 24.58 78 LEU A CA 1
ATOM 600 C C . LEU A 1 78 ? -26.723 -17.243 -11.430 1.00 27.43 78 LEU A C 1
ATOM 601 O O . LEU A 1 78 ? -27.148 -16.113 -11.182 1.00 28.39 78 LEU A O 1
ATOM 606 N N . SER A 1 79 ? -27.423 -18.161 -12.022 1.00 24.01 79 SER A N 1
ATOM 607 C CA . SER A 1 79 ? -28.776 -17.753 -12.222 1.00 25.01 79 SER A CA 1
ATOM 608 C C . SER A 1 79 ? -29.537 -18.966 -12.702 1.00 24.74 79 SER A C 1
ATOM 609 O O . SER A 1 79 ? -28.963 -19.847 -13.352 1.00 24.30 79 SER A O 1
ATOM 612 N N . ALA A 1 80 ? -30.822 -18.962 -12.402 1.00 24.56 80 ALA A N 1
ATOM 613 C CA . ALA A 1 80 ? -31.732 -19.956 -12.927 1.00 25.99 80 ALA A CA 1
ATOM 614 C C . ALA A 1 80 ? -31.989 -19.606 -14.380 1.00 25.44 80 ALA A C 1
ATOM 615 O O . ALA A 1 80 ? -32.547 -20.400 -15.107 1.00 23.13 80 ALA A O 1
ATOM 617 N N . ARG A 1 81 ? -31.633 -18.379 -14.772 1.00 25.57 81 ARG A N 1
ATOM 618 C CA . ARG A 1 81 ? -31.879 -17.885 -16.136 1.00 25.21 81 ARG A CA 1
ATOM 619 C C . ARG A 1 81 ? -30.873 -18.600 -17.049 1.00 23.60 81 ARG A C 1
ATOM 620 O O . ARG A 1 81 ? -29.693 -18.568 -16.753 1.00 21.36 81 ARG A O 1
ATOM 628 N N . SER A 1 82 ? -31.325 -19.193 -18.155 1.00 22.80 82 SER A N 1
ATOM 629 C CA . SER A 1 82 ? -30.417 -20.020 -18.976 1.00 23.81 82 SER A CA 1
ATOM 630 C C . SER A 1 82 ? -30.441 -19.675 -20.433 1.00 23.40 82 SER A C 1
ATOM 631 O O . SER A 1 82 ? -29.806 -20.356 -21.241 1.00 23.54 82 SER A O 1
ATOM 634 N N . GLU A 1 83 ? -31.125 -18.595 -20.784 1.00 22.78 83 GLU A N 1
ATOM 635 C CA . GLU A 1 83 ? -31.209 -18.232 -22.185 1.00 25.63 83 GLU A CA 1
ATOM 636 C C . GLU A 1 83 ? -29.918 -17.536 -22.619 1.00 24.88 83 GLU A C 1
ATOM 637 O O . GLU A 1 83 ? -29.255 -16.892 -21.812 1.00 23.42 83 GLU A O 1
ATOM 643 N N . GLU A 1 84 ? -29.557 -17.698 -23.884 1.00 23.95 84 GLU A N 1
ATOM 644 C CA . GLU A 1 84 ? -28.341 -17.074 -24.395 1.00 24.83 84 GLU A CA 1
ATOM 645 C C . GLU A 1 84 ? -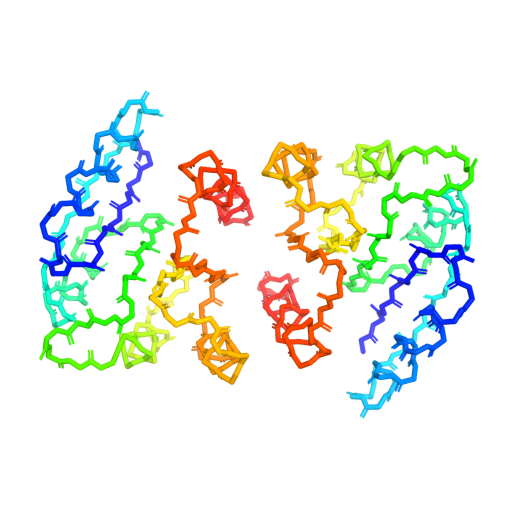28.341 -15.570 -24.133 1.00 23.75 84 GLU A C 1
ATOM 646 O O . GLU A 1 84 ? -27.332 -15.026 -23.717 1.00 22.86 84 GLU A O 1
ATOM 652 N N . SER A 1 85 ? -29.469 -14.896 -24.371 1.00 23.83 85 SER A N 1
ATOM 653 C CA . SER A 1 85 ? -29.551 -13.431 -24.151 1.00 23.30 85 SER A CA 1
ATOM 654 C C . SER A 1 85 ? -29.238 -13.050 -22.686 1.00 24.49 85 SER A C 1
ATOM 655 O O . SER A 1 85 ? -28.736 -11.952 -22.380 1.00 22.35 85 SER A O 1
ATOM 658 N N . ASP A 1 86 ? -29.597 -13.950 -21.771 1.00 24.48 86 ASP A N 1
ATOM 659 C CA . ASP A 1 86 ? -29.272 -13.772 -20.358 1.00 25.42 86 ASP A CA 1
ATOM 660 C C . ASP A 1 86 ? -27.779 -13.703 -20.175 1.00 23.95 86 ASP A C 1
ATOM 661 O O . ASP A 1 86 ? -27.239 -12.804 -19.502 1.00 21.94 86 ASP A O 1
ATOM 666 N N . LYS A 1 87 ? -27.103 -14.675 -20.777 1.00 21.40 87 LYS A N 1
ATOM 667 C CA . LYS A 1 87 ? -25.661 -14.784 -20.606 1.00 21.19 87 LYS A CA 1
ATOM 668 C C . LYS A 1 87 ? -24.958 -13.609 -21.281 1.00 20.71 87 LYS A C 1
ATOM 669 O O . LYS A 1 87 ? -24.078 -12.965 -20.687 1.00 19.43 87 LYS A O 1
ATOM 675 N N . ILE A 1 88 ? -25.393 -13.271 -22.485 1.00 18.69 88 ILE A N 1
ATOM 676 C CA . ILE A 1 88 ? -24.784 -12.132 -23.167 1.00 17.95 88 ILE A CA 1
ATOM 677 C C . ILE A 1 88 ? -24.920 -10.816 -22.404 1.00 18.21 88 ILE A C 1
ATOM 678 O O . ILE A 1 88 ? -23.980 -10.054 -22.309 1.00 20.52 88 ILE A O 1
ATOM 683 N N . ALA A 1 89 ? -26.096 -10.521 -21.887 1.00 19.26 89 ALA A N 1
ATOM 684 C CA . ALA A 1 89 ? -26.290 -9.275 -21.121 1.00 20.01 89 ALA A CA 1
ATOM 685 C C . ALA A 1 89 ? -25.368 -9.173 -19.891 1.00 18.92 89 ALA A C 1
ATOM 686 O O . ALA A 1 89 ? -24.766 -8.137 -19.600 1.00 18.12 89 ALA A O 1
ATOM 688 N N . ALA A 1 90 ? -25.254 -10.267 -19.150 1.00 19.05 90 ALA A N 1
ATOM 689 C CA . ALA A 1 90 ? -24.456 -10.258 -17.927 1.00 18.51 90 ALA A CA 1
ATOM 690 C C . ALA A 1 90 ? -22.950 -10.140 -18.234 1.00 19.17 90 ALA A C 1
ATOM 691 O O . ALA A 1 90 ? -22.214 -9.377 -17.598 1.00 18.81 90 ALA A O 1
ATOM 693 N N . LEU A 1 91 ? -22.486 -10.929 -19.199 1.00 18.81 91 LEU A N 1
ATOM 694 C CA . LEU A 1 91 ? -21.083 -10.885 -19.590 1.00 18.24 91 LEU A CA 1
ATOM 695 C C . LEU A 1 91 ? -20.739 -9.473 -20.111 1.00 19.78 91 LEU A C 1
ATOM 696 O O . LEU A 1 91 ? -19.757 -8.839 -19.669 1.00 19.07 91 LEU A O 1
ATOM 701 N N . ASP A 1 92 ? -21.575 -8.942 -21.005 1.00 20.83 92 ASP A N 1
ATOM 702 C CA . ASP A 1 92 ? -21.294 -7.609 -21.564 1.00 23.54 92 ASP A CA 1
ATOM 703 C C . ASP A 1 92 ? -21.306 -6.522 -20.507 1.00 24.99 92 ASP A C 1
ATOM 704 O O . ASP A 1 92 ? -20.572 -5.557 -20.635 1.00 25.75 92 ASP A O 1
ATOM 709 N N . ALA A 1 93 ? -22.151 -6.673 -19.479 1.00 25.07 93 ALA A N 1
ATOM 710 C CA . ALA A 1 93 ? -22.175 -5.732 -18.366 1.00 23.86 93 ALA A CA 1
ATOM 711 C C . ALA A 1 93 ? -20.877 -5.749 -17.574 1.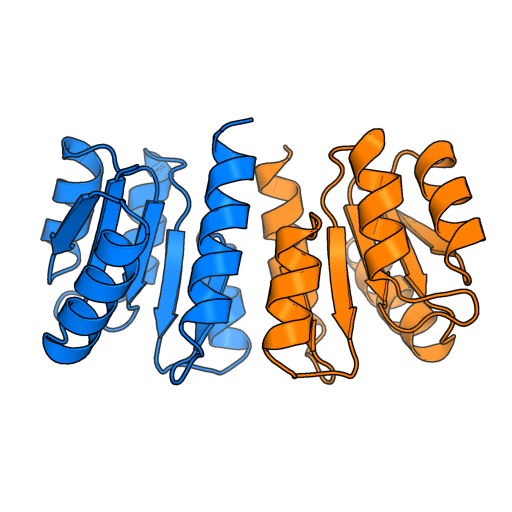00 24.00 93 ALA A C 1
ATOM 712 O O . ALA A 1 93 ? -20.548 -4.777 -16.898 1.00 22.96 93 ALA A O 1
ATOM 714 N N . GLY A 1 94 ? -20.126 -6.852 -17.641 1.00 21.97 94 GLY A N 1
ATOM 715 C CA . GLY A 1 94 ? -18.895 -6.939 -16.880 1.00 19.49 94 GLY A CA 1
ATOM 716 C C . GLY A 1 94 ? -18.617 -8.199 -16.076 1.00 17.33 94 GLY A C 1
ATOM 717 O O . GLY A 1 94 ? -17.540 -8.329 -15.474 1.00 14.43 94 GLY A O 1
ATOM 718 N N . ALA A 1 95 ? -19.538 -9.162 -16.132 1.00 16.85 95 ALA A N 1
ATOM 719 C CA . ALA A 1 95 ? -19.332 -10.435 -15.440 1.00 16.49 95 ALA A CA 1
ATOM 720 C C . ALA A 1 95 ? -18.233 -11.147 -16.191 1.00 16.64 95 ALA A C 1
ATOM 721 O O . ALA A 1 95 ? -18.044 -10.920 -17.374 1.00 17.62 95 ALA A O 1
ATOM 723 N N . ASP A 1 96 ? -17.482 -11.978 -15.488 1.00 18.02 96 ASP A N 1
ATOM 724 C CA . ASP A 1 96 ? -16.421 -12.778 -16.088 1.00 16.36 96 ASP A CA 1
ATOM 725 C C . ASP A 1 96 ? -16.910 -14.153 -16.587 1.00 17.42 96 ASP A C 1
ATOM 726 O O . ASP A 1 96 ? -16.316 -14.737 -17.501 1.00 18.16 96 ASP A O 1
ATOM 731 N N . ASP A 1 97 ? -17.962 -14.681 -15.958 1.00 16.27 97 ASP A N 1
ATOM 732 C CA . ASP A 1 97 ? -18.461 -16.005 -16.351 1.00 16.15 97 ASP A CA 1
ATOM 733 C C . ASP A 1 97 ? -19.904 -16.085 -15.891 1.00 15.21 97 ASP A C 1
ATOM 734 O O . ASP A 1 97 ? -20.411 -15.209 -15.150 1.00 14.79 97 ASP A O 1
ATOM 739 N N . TYR A 1 98 ? -20.583 -17.133 -16.333 1.00 17.32 98 TYR A N 1
ATOM 740 C CA . TYR A 1 98 ? -21.995 -17.287 -16.074 1.00 17.38 98 TYR A CA 1
ATOM 741 C C . TYR A 1 98 ? -22.279 -18.774 -16.081 1.00 19.08 98 TYR A C 1
ATOM 742 O O . TYR A 1 98 ? -21.905 -19.474 -17.038 1.00 19.06 98 TYR A O 1
ATOM 751 N N . LEU A 1 99 ? -22.946 -19.241 -15.033 1.00 19.86 99 LEU A N 1
ATOM 752 C CA . LEU A 1 99 ? -23.380 -20.633 -14.922 1.00 22.57 99 LEU A CA 1
ATOM 753 C C . LEU A 1 99 ? -24.851 -20.635 -14.605 1.00 22.06 99 LEU A C 1
ATOM 754 O O . LEU A 1 99 ? -25.284 -19.967 -13.654 1.00 22.26 99 LEU A O 1
ATOM 759 N N . SER A 1 100 ? -25.648 -21.334 -15.419 1.00 20.96 100 SER A N 1
ATOM 760 C CA . SER A 1 100 ? -27.067 -21.475 -15.114 1.00 22.94 100 SER A CA 1
ATOM 761 C C . SER A 1 100 ? -27.253 -22.584 -14.079 1.00 23.14 100 SER A C 1
ATOM 762 O O . SER A 1 100 ? -26.399 -23.423 -13.953 1.00 22.73 100 SER A O 1
ATOM 765 N N . LYS A 1 101 ? -28.338 -22.522 -13.315 1.00 23.77 101 LYS A N 1
ATOM 766 C CA . LYS A 1 101 ? -28.687 -23.545 -12.333 1.00 26.59 101 LYS A CA 1
ATOM 767 C C . LYS A 1 101 ? -29.725 -24.471 -12.983 1.00 26.40 101 LYS A C 1
ATOM 768 O O . LYS A 1 101 ? -30.592 -23.994 -13.710 1.00 26.29 101 LYS A O 1
ATOM 774 N N . PRO A 1 102 ? -29.630 -25.780 -12.780 1.00 25.99 102 PRO A N 1
ATOM 775 C CA . PRO A 1 102 ? -28.664 -26.394 -11.876 1.00 24.73 102 PRO A CA 1
ATOM 776 C C . PRO A 1 102 ? -27.288 -26.532 -12.526 1.00 23.71 102 PRO A C 1
ATOM 777 O O . PRO A 1 102 ? -27.170 -26.624 -13.749 1.00 22.74 102 PRO A O 1
ATOM 781 N N . PHE A 1 103 ? -26.251 -26.583 -11.708 1.00 24.65 103 PHE A N 1
ATOM 782 C CA . PHE A 1 103 ? -24.866 -26.659 -12.237 1.00 25.52 103 PHE A CA 1
ATOM 783 C C . PHE A 1 103 ? -24.123 -27.717 -11.422 1.00 23.91 103 PHE A C 1
ATOM 784 O O . PHE A 1 103 ? -24.569 -28.085 -10.338 1.00 26.21 103 PHE A O 1
ATOM 792 N N . GLY A 1 104 ? -22.996 -28.197 -11.914 1.00 20.74 104 GLY A N 1
ATOM 793 C CA . GLY A 1 104 ? -22.132 -29.019 -11.093 1.00 19.08 104 GLY A CA 1
ATOM 794 C C . GLY A 1 104 ? -21.159 -28.183 -10.264 1.00 19.44 104 GLY A C 1
ATOM 795 O O . GLY A 1 104 ? -20.526 -27.255 -10.783 1.00 18.27 104 GLY A O 1
ATOM 796 N N . ILE A 1 105 ? -21.039 -28.505 -8.974 1.00 16.80 105 ILE A N 1
ATOM 797 C CA . ILE A 1 105 ? -20.121 -27.800 -8.106 1.00 15.63 105 ILE A CA 1
ATOM 798 C C . ILE A 1 105 ? -18.683 -27.897 -8.660 1.00 14.93 105 ILE A C 1
ATOM 799 O O . ILE A 1 105 ? -17.938 -26.943 -8.564 1.00 15.05 105 ILE A O 1
ATOM 804 N N . GLY A 1 106 ? -18.284 -29.058 -9.191 1.00 14.98 106 GLY A N 1
ATOM 805 C CA . GLY A 1 106 ? -16.933 -29.219 -9.688 1.00 14.61 106 GLY A CA 1
ATOM 806 C C . GLY A 1 106 ? -16.667 -28.232 -10.835 1.00 16.05 106 GLY A C 1
ATOM 807 O O . GLY A 1 106 ? -15.564 -27.648 -10.918 1.00 16.27 106 GLY A O 1
ATOM 808 N N . GLU A 1 107 ? -17.647 -28.055 -11.724 1.00 15.03 107 GLU A N 1
ATOM 809 C CA . GLU A 1 107 ? -17.474 -27.081 -12.805 1.00 16.63 107 GLU A CA 1
ATOM 810 C C . GLU A 1 107 ? -17.347 -25.666 -12.279 1.00 15.90 107 GLU A C 1
ATOM 811 O O . GLU A 1 107 ? -16.488 -24.934 -12.731 1.00 14.68 107 GLU A O 1
ATOM 817 N N . LEU A 1 108 ? -18.231 -25.259 -11.355 1.00 14.10 108 LEU A N 1
ATOM 818 C CA . LEU A 1 108 ? -18.112 -23.938 -10.729 1.00 13.14 108 LEU A CA 1
ATOM 819 C C . LEU A 1 108 ? -16.701 -23.716 -10.097 1.00 14.12 108 LEU A C 1
ATOM 820 O O . LEU A 1 108 ? -16.107 -22.652 -10.234 1.00 13.74 108 LEU A O 1
ATOM 825 N N . GLN A 1 109 ? -16.198 -24.706 -9.369 1.00 13.80 109 GLN A N 1
ATOM 826 C CA . GLN A 1 109 ? -14.890 -24.564 -8.740 1.00 14.50 109 GLN A CA 1
ATOM 827 C C . GLN A 1 109 ? -13.773 -24.425 -9.784 1.00 14.30 109 GLN A C 1
ATOM 828 O O . GLN A 1 109 ? -12.859 -23.641 -9.568 1.00 13.91 109 GLN A O 1
ATOM 834 N N . ALA A 1 110 ? -13.840 -25.168 -10.891 1.00 13.20 110 ALA A N 1
ATOM 835 C CA . ALA A 1 110 ? -12.803 -24.980 -11.911 1.00 13.81 110 ALA A CA 1
ATOM 836 C C . ALA A 1 110 ? -12.884 -23.585 -12.520 1.00 12.69 110 ALA A C 1
ATOM 837 O O . ALA A 1 110 ? -11.869 -22.982 -12.813 1.00 12.12 110 ALA A O 1
ATOM 839 N N . ARG A 1 111 ? -14.098 -23.078 -12.717 1.00 12.06 111 ARG A N 1
ATOM 840 C CA . ARG A 1 111 ? -14.271 -21.727 -13.253 1.00 11.31 111 ARG A CA 1
ATOM 841 C C . ARG A 1 111 ? -13.784 -20.651 -12.269 1.00 12.07 111 ARG A C 1
ATOM 842 O O . ARG A 1 111 ? -13.219 -19.622 -12.695 1.00 12.67 111 ARG A O 1
ATOM 850 N N . LEU A 1 112 ? -13.957 -20.899 -10.975 1.00 13.04 112 LEU A N 1
ATOM 851 C CA . LEU A 1 112 ? -13.428 -19.990 -9.944 1.00 12.68 112 LEU A CA 1
ATOM 852 C C . LEU A 1 112 ? -11.911 -19.939 -10.010 1.00 13.03 112 LEU A C 1
ATOM 853 O O . LEU A 1 112 ? -11.315 -18.850 -9.925 1.00 13.09 112 LEU A O 1
ATOM 858 N N . ARG A 1 113 ? -11.289 -21.103 -10.182 1.00 12.98 113 ARG A N 1
ATOM 859 C CA . ARG A 1 113 ? -9.817 -21.138 -10.337 1.00 11.93 113 ARG A CA 1
ATOM 860 C C . ARG A 1 113 ? -9.276 -20.419 -11.564 1.00 12.00 113 ARG A C 1
ATOM 861 O O . ARG A 1 113 ? -8.232 -19.737 -11.476 1.00 11.59 113 ARG A O 1
ATOM 869 N N . VAL A 1 114 ? -9.967 -20.520 -12.700 1.00 9.95 114 VAL A N 1
ATOM 870 C CA . VAL A 1 114 ? -9.565 -19.715 -13.855 1.00 10.06 114 VAL A CA 1
ATOM 871 C C . VAL A 1 114 ? -9.523 -18.224 -13.456 1.00 12.38 114 VAL A C 1
ATOM 872 O O . VAL A 1 114 ? -8.566 -17.485 -13.778 1.00 12.32 114 VAL A O 1
ATOM 876 N N . ALA A 1 115 ? -10.579 -17.764 -12.804 1.00 11.88 115 ALA A N 1
ATOM 877 C CA . ALA A 1 115 ? -10.678 -16.354 -12.478 1.00 13.75 115 ALA A CA 1
ATOM 878 C C . ALA A 1 115 ? -9.542 -15.990 -11.497 1.00 14.19 115 ALA A C 1
ATOM 879 O O . ALA A 1 115 ? -8.944 -14.930 -11.602 1.00 13.15 115 ALA A O 1
ATOM 881 N N . LEU A 1 116 ? -9.262 -16.878 -10.540 1.00 15.45 116 LEU A N 1
ATOM 882 C CA . LEU A 1 116 ? -8.169 -16.655 -9.600 1.00 14.80 116 LEU A CA 1
ATOM 883 C C . LEU A 1 116 ? -6.806 -16.554 -10.267 1.00 15.62 116 LEU A C 1
ATOM 884 O O . LEU A 1 116 ? -6.019 -15.643 -9.952 1.00 13.56 116 LEU A O 1
ATOM 889 N N . ARG A 1 117 ? -6.476 -17.479 -11.156 1.00 13.86 117 ARG A N 1
ATOM 890 C CA . ARG A 1 117 ? -5.131 -17.398 -11.718 1.00 16.49 117 ARG A CA 1
ATOM 891 C C . ARG A 1 117 ? -4.987 -16.202 -12.657 1.00 15.15 117 ARG A C 1
ATOM 892 O O . ARG A 1 117 ? -3.900 -15.612 -12.757 1.00 18.02 117 ARG A O 1
ATOM 900 N N . ARG A 1 118 ? -6.051 -15.862 -13.363 1.00 14.10 118 ARG A N 1
ATOM 901 C CA . ARG A 1 118 ? -5.991 -14.724 -14.278 1.00 18.10 118 ARG A CA 1
ATOM 902 C C . ARG A 1 118 ? -5.947 -13.355 -13.546 1.00 22.05 118 ARG A C 1
ATOM 903 O O . ARG A 1 118 ? -5.412 -12.371 -14.057 1.00 21.16 118 ARG A O 1
ATOM 911 N N . HIS A 1 119 ? -6.558 -13.281 -12.376 1.00 22.77 119 HIS A N 1
ATOM 912 C CA . HIS A 1 119 ? -6.507 -12.033 -11.639 1.00 27.97 119 HIS A CA 1
ATOM 913 C C . HIS A 1 119 ? -5.389 -11.955 -10.623 1.00 30.36 119 HIS A C 1
ATOM 914 O O . HIS A 1 119 ? -5.288 -10.987 -9.876 1.00 32.74 119 HIS A O 1
ATOM 921 N N . SER A 1 120 ? -4.542 -12.978 -10.609 1.00 31.26 120 SER A N 1
ATOM 922 C CA . SER A 1 120 ? -3.315 -12.925 -9.843 1.00 34.14 120 SER A CA 1
ATOM 923 C C . SER A 1 120 ? -2.117 -12.558 -10.749 1.00 37.77 120 SER A C 1
ATOM 924 O O . SER A 1 120 ? -1.014 -12.273 -10.256 1.00 41.28 120 SER A O 1
ATOM 927 N N . GLN A 1 121 ? -2.333 -12.564 -12.068 1.00 39.59 121 GLN A N 1
ATOM 928 C CA . GLN A 1 121 ? -1.264 -12.321 -13.051 1.00 41.47 121 GLN A CA 1
ATOM 929 C C . GLN A 1 121 ? -0.581 -10.944 -12.936 1.00 43.42 121 GLN A C 1
ATOM 930 O O . GLN A 1 121 ? -1.248 -9.905 -12.891 1.00 44.15 121 GLN A O 1
ATOM 936 N N . MET B 1 1 ? -5.461 -5.233 -36.368 1.00 46.44 1 MET B N 1
ATOM 937 C CA . MET B 1 1 ? -6.744 -5.638 -35.703 1.00 45.94 1 MET B CA 1
ATOM 938 C C . MET B 1 1 ? -6.494 -6.696 -34.604 1.00 43.19 1 MET B C 1
ATOM 939 O O . MET B 1 1 ? -5.344 -7.055 -34.329 1.00 43.84 1 MET B O 1
ATOM 944 N N . THR B 1 2 ? -7.570 -7.156 -33.972 1.00 38.23 2 THR B N 1
ATOM 945 C CA . THR B 1 2 ? -7.505 -8.294 -33.062 1.00 33.56 2 THR B CA 1
ATOM 946 C C . THR B 1 2 ? -7.343 -9.564 -33.882 1.00 29.87 2 THR B C 1
ATOM 947 O O . THR B 1 2 ? -8.070 -9.751 -34.847 1.00 30.35 2 THR B O 1
ATOM 951 N N . ASN B 1 3 ? -6.384 -10.405 -33.510 1.00 25.94 3 ASN B N 1
ATOM 952 C CA . ASN B 1 3 ? -6.060 -11.620 -34.243 1.00 24.99 3 ASN B CA 1
ATOM 953 C C . ASN B 1 3 ? -6.581 -12.836 -33.474 1.00 23.96 3 ASN B C 1
ATOM 954 O O . ASN B 1 3 ? -6.270 -12.985 -32.290 1.00 22.35 3 ASN B O 1
ATOM 959 N N . VAL B 1 4 ? -7.384 -13.677 -34.125 1.00 22.22 4 VAL B N 1
ATOM 960 C CA . VAL B 1 4 ? -7.905 -14.890 -33.451 1.00 20.28 4 VAL B CA 1
ATOM 961 C C . VAL B 1 4 ? -7.464 -16.091 -34.245 1.00 19.25 4 VAL B C 1
ATOM 962 O O . VAL B 1 4 ? -7.630 -16.130 -35.454 1.00 18.53 4 VAL B O 1
ATOM 966 N N . LEU B 1 5 ? -6.901 -17.087 -33.580 1.00 18.09 5 LEU B N 1
ATOM 967 C CA . LEU B 1 5 ? -6.557 -18.310 -34.259 1.00 16.26 5 LEU B CA 1
ATOM 968 C C . LEU B 1 5 ? -7.636 -19.375 -33.920 1.00 17.37 5 LEU B C 1
ATOM 969 O O . LEU B 1 5 ? -7.963 -19.566 -32.750 1.00 16.43 5 LEU B O 1
ATOM 974 N N . ILE B 1 6 ? -8.194 -20.016 -34.949 1.00 16.60 6 ILE B N 1
ATOM 975 C CA . ILE B 1 6 ? -9.087 -21.168 -34.800 1.00 17.81 6 ILE B CA 1
ATOM 976 C C . ILE B 1 6 ? -8.387 -22.478 -35.089 1.00 17.70 6 ILE B C 1
ATOM 977 O O . ILE B 1 6 ? -7.822 -22.668 -36.171 1.00 19.10 6 ILE B O 1
ATOM 982 N N . VAL B 1 7 ? -8.421 -23.401 -34.133 1.00 16.07 7 VAL B N 1
ATOM 983 C CA . VAL B 1 7 ? -7.791 -24.711 -34.297 1.00 13.96 7 VAL B CA 1
ATOM 984 C C . VAL B 1 7 ? -8.930 -25.735 -34.280 1.00 17.12 7 VAL B C 1
ATOM 985 O O . VAL B 1 7 ? -9.528 -25.997 -33.204 1.00 15.44 7 VAL B O 1
ATOM 989 N N . GLU B 1 8 ? -9.243 -26.303 -35.457 1.00 17.53 8 GLU B N 1
ATOM 990 C CA . GLU B 1 8 ? -10.452 -27.139 -35.626 1.00 18.27 8 GLU B CA 1
ATOM 991 C C . GLU B 1 8 ? -10.296 -27.843 -36.965 1.00 19.72 8 GLU B C 1
ATOM 992 O O . GLU B 1 8 ? -10.106 -27.183 -37.988 1.00 18.12 8 GLU B O 1
ATOM 998 N N . ASP B 1 9 ? -10.323 -29.175 -36.959 1.00 18.67 9 ASP B N 1
ATOM 999 C CA . ASP B 1 9 ? -10.244 -29.928 -38.225 1.00 19.93 9 ASP B CA 1
ATOM 1000 C C . ASP B 1 9 ? -11.533 -29.754 -39.031 1.00 21.43 9 ASP B C 1
ATOM 1001 O O . ASP B 1 9 ? -11.529 -29.800 -40.266 1.00 22.54 9 ASP B O 1
ATOM 1006 N N . GLU B 1 10 ? -12.647 -29.555 -38.332 1.00 20.83 10 GLU B N 1
ATOM 1007 C CA . GLU B 1 10 ? -13.956 -29.685 -38.965 1.00 20.79 10 GLU B CA 1
ATOM 1008 C C . GLU B 1 10 ? -14.282 -28.453 -39.813 1.00 21.33 10 GLU B C 1
ATOM 1009 O O . GLU B 1 10 ? -14.569 -27.359 -39.298 1.00 20.43 10 GLU B O 1
ATOM 1015 N N . GLN B 1 11 ? -14.239 -28.626 -41.126 1.00 22.44 11 GLN B N 1
ATOM 1016 C CA . GLN B 1 11 ? -14.275 -27.466 -42.047 1.00 23.02 11 GLN B CA 1
ATOM 1017 C C . GLN B 1 11 ? -15.499 -26.545 -41.889 1.00 23.41 11 GLN B C 1
ATOM 1018 O O . GLN B 1 11 ? -15.373 -25.306 -41.986 1.00 22.90 11 GLN B O 1
ATOM 1024 N N . ALA B 1 12 ? -16.686 -27.128 -41.692 1.00 23.72 12 ALA B N 1
ATOM 1025 C CA . ALA B 1 12 ? -17.905 -26.316 -41.555 1.00 25.25 12 ALA B CA 1
ATOM 1026 C C . ALA B 1 12 ? -17.830 -25.369 -40.337 1.00 25.41 12 ALA B C 1
ATOM 1027 O O . ALA B 1 12 ? -18.172 -24.178 -40.424 1.00 24.68 12 ALA B O 1
ATOM 1029 N N . ILE B 1 13 ? -17.376 -25.901 -39.205 1.00 24.92 13 ILE B N 1
ATOM 1030 C CA . ILE B 1 13 ? -17.187 -25.046 -38.025 1.00 24.96 13 ILE B CA 1
ATOM 1031 C C . ILE B 1 13 ? -16.162 -23.936 -38.267 1.00 23.73 13 ILE B C 1
ATOM 1032 O O . ILE B 1 13 ? -16.408 -22.779 -37.958 1.00 24.58 13 ILE B O 1
ATOM 1037 N N . ARG B 1 14 ? -15.026 -24.268 -38.862 1.00 24.21 14 ARG B N 1
ATOM 1038 C CA . ARG B 1 14 ? -14.054 -23.239 -39.159 1.00 25.29 14 ARG B CA 1
ATOM 1039 C C . ARG B 1 14 ? -14.628 -22.116 -39.988 1.00 26.19 14 ARG B C 1
ATOM 1040 O O . ARG B 1 14 ? -14.459 -20.950 -39.645 1.00 24.07 14 ARG B O 1
ATOM 1048 N N . ARG B 1 15 ? -15.300 -22.471 -41.085 1.00 25.74 15 ARG B N 1
ATOM 1049 C CA . ARG B 1 15 ? -15.867 -21.469 -41.992 1.00 28.32 15 ARG B CA 1
ATOM 1050 C C . ARG B 1 15 ? -16.912 -20.603 -41.288 1.00 27.91 15 ARG B C 1
ATOM 1051 O O . ARG B 1 15 ? -16.934 -19.383 -41.438 1.00 28.23 15 ARG B O 1
ATOM 1059 N N . PHE B 1 16 ? -17.759 -21.253 -40.497 1.00 28.15 16 PHE B N 1
ATOM 1060 C CA . PHE B 1 16 ? -18.794 -20.591 -39.705 1.00 28.86 16 PHE B CA 1
ATOM 1061 C C . PHE B 1 16 ? -18.200 -19.567 -38.687 1.00 27.43 16 PHE B C 1
ATOM 1062 O O . PHE B 1 16 ? -18.662 -18.439 -38.598 1.00 26.47 16 PHE B O 1
ATOM 1070 N N . LEU B 1 17 ? -17.167 -19.966 -37.946 1.00 24.53 17 LEU B N 1
ATOM 1071 C CA . LEU B 1 17 ? -16.520 -19.041 -37.016 1.00 23.75 17 LEU B CA 1
ATOM 1072 C C . LEU B 1 17 ? -15.792 -17.893 -37.729 1.00 23.67 17 LEU B C 1
ATOM 1073 O O . LEU B 1 17 ? -15.888 -16.741 -37.321 1.00 22.93 17 LEU B O 1
ATOM 1078 N N . ARG B 1 18 ? -15.037 -18.225 -38.769 1.00 23.35 18 ARG B N 1
ATOM 1079 C CA . ARG B 1 18 ? -14.298 -17.227 -39.525 1.00 24.86 18 ARG B CA 1
ATOM 1080 C C . ARG B 1 18 ? -15.242 -16.127 -40.057 1.00 26.24 18 ARG B C 1
ATOM 1081 O O . ARG B 1 18 ? -14.968 -14.944 -39.891 1.00 25.08 18 ARG B O 1
ATOM 1089 N N . THR B 1 19 ? -16.338 -16.526 -40.694 1.00 27.16 19 THR B N 1
ATOM 1090 C CA . THR B 1 19 ? -17.314 -15.550 -41.226 1.00 29.20 19 THR B CA 1
ATOM 1091 C C . THR B 1 19 ? -17.888 -14.668 -40.111 1.00 29.05 19 THR B C 1
ATOM 1092 O O . THR B 1 19 ? -18.017 -13.442 -40.279 1.00 28.20 19 THR B O 1
ATOM 1096 N N . ALA B 1 20 ? -18.190 -15.278 -38.957 1.00 27.58 20 ALA B N 1
ATOM 1097 C CA . ALA B 1 20 ? -18.696 -14.524 -37.800 1.00 27.18 20 ALA B CA 1
ATOM 1098 C C . ALA B 1 20 ? -17.678 -13.567 -37.204 1.00 27.60 20 ALA B C 1
ATOM 1099 O O . ALA B 1 20 ? -18.005 -12.433 -36.926 1.00 28.60 20 ALA B O 1
ATOM 1101 N N . LEU B 1 21 ? -16.450 -14.024 -36.975 1.00 27.87 21 LEU B N 1
ATOM 1102 C CA . LEU B 1 21 ? -15.419 -13.151 -36.406 1.00 28.07 21 LEU B CA 1
ATOM 1103 C C . LEU B 1 21 ? -14.897 -12.078 -37.389 1.00 29.37 21 LEU B C 1
ATOM 1104 O O . LEU B 1 21 ? -14.631 -10.956 -36.973 1.00 27.60 21 LEU B O 1
ATOM 1109 N N . GLU B 1 22 ? -14.713 -12.427 -38.668 1.00 29.16 22 GLU B N 1
ATOM 1110 C CA . GLU B 1 22 ? -14.350 -11.414 -39.678 1.00 32.35 22 GLU B CA 1
ATOM 1111 C C . GLU B 1 22 ? -15.361 -10.246 -39.766 1.00 34.54 22 GLU B C 1
ATOM 1112 O O . GLU B 1 22 ? -14.969 -9.070 -39.910 1.00 33.20 22 GLU B O 1
ATOM 1118 N N . GLY B 1 23 ? -16.651 -10.578 -39.648 1.00 36.53 23 GLY B N 1
ATOM 1119 C CA . GLY B 1 23 ? -17.732 -9.601 -39.676 1.00 38.20 23 GLY B CA 1
ATOM 1120 C C . GLY B 1 23 ? -17.805 -8.701 -38.452 1.00 39.95 23 GLY B C 1
ATOM 1121 O O . GLY B 1 23 ? -18.554 -7.724 -38.429 1.00 41.15 23 GLY B O 1
ATOM 1122 N N . ASP B 1 24 ? -17.028 -9.024 -37.426 1.00 39.75 24 ASP B N 1
ATOM 1123 C CA . ASP B 1 24 ? -16.917 -8.162 -36.260 1.00 41.00 24 ASP B CA 1
ATOM 1124 C C . ASP B 1 24 ? -15.553 -7.453 -36.328 1.00 39.66 24 ASP B C 1
ATOM 1125 O O . ASP B 1 24 ? -15.091 -6.901 -35.337 1.00 38.87 24 ASP B O 1
ATOM 1130 N N . GLY B 1 25 ? -14.916 -7.486 -37.500 1.00 38.39 25 GLY B N 1
ATOM 1131 C CA . GLY B 1 25 ? -13.650 -6.802 -37.715 1.00 37.84 25 GLY B CA 1
ATOM 1132 C C . GLY B 1 25 ? -12.406 -7.477 -37.143 1.00 38.85 25 GLY B C 1
ATOM 1133 O O . GLY B 1 25 ? -11.392 -6.816 -36.909 1.00 39.82 25 GLY B O 1
ATOM 1134 N N . MET B 1 26 ? -12.456 -8.791 -36.919 1.00 37.70 26 MET B N 1
ATOM 1135 C CA . MET B 1 26 ? -11.266 -9.494 -36.458 1.00 36.97 26 MET B CA 1
ATOM 1136 C C . MET B 1 26 ? -10.502 -10.147 -37.604 1.00 35.40 26 MET B C 1
ATOM 1137 O O . MET B 1 26 ? -11.096 -10.526 -38.609 1.00 34.24 26 MET B O 1
ATOM 1142 N N . ARG B 1 27 ? -9.184 -10.271 -37.444 1.00 33.81 27 ARG B N 1
ATOM 1143 C CA . ARG B 1 27 ? -8.372 -11.060 -38.363 1.00 32.55 27 ARG B CA 1
ATOM 1144 C C . ARG B 1 27 ? -8.248 -12.514 -37.891 1.00 30.04 27 ARG B C 1
ATOM 1145 O O . ARG B 1 27 ? -7.813 -12.784 -36.787 1.00 30.57 27 ARG B O 1
ATOM 1153 N N . VAL B 1 28 ? -8.607 -13.443 -38.753 1.00 27.24 28 VAL B N 1
ATOM 1154 C CA . VAL B 1 28 ? -8.767 -14.824 -38.375 1.00 25.55 28 VAL B CA 1
ATOM 1155 C C . VAL B 1 28 ? -7.681 -15.674 -39.021 1.00 25.07 28 VAL B C 1
ATOM 1156 O O . VAL B 1 28 ? -7.404 -15.541 -40.222 1.00 26.27 28 VAL B O 1
ATOM 1160 N N . PHE B 1 29 ? -7.041 -16.518 -38.219 1.00 23.25 29 PHE B N 1
ATOM 1161 C CA . PHE B 1 29 ? -6.084 -17.514 -38.719 1.00 22.83 29 PHE B CA 1
ATOM 1162 C C . PHE B 1 29 ? -6.667 -18.879 -38.404 1.00 21.85 29 PHE B C 1
ATOM 1163 O O . PHE B 1 29 ? -7.457 -19.023 -37.452 1.00 19.91 29 PHE B O 1
ATOM 1171 N N . GLU B 1 30 ? -6.287 -19.879 -39.183 1.00 22.21 30 GLU B N 1
ATOM 1172 C CA . GLU B 1 30 ? -6.859 -21.216 -39.029 1.00 22.67 30 GLU B CA 1
ATOM 1173 C C . GLU B 1 30 ? -5.803 -22.285 -39.021 1.00 21.83 30 GLU B C 1
ATOM 1174 O O . GLU B 1 30 ? -4.788 -22.161 -39.728 1.00 20.12 30 GLU B O 1
ATOM 1180 N N . ALA B 1 31 ? -6.074 -23.376 -38.301 1.00 19.08 31 ALA B N 1
ATOM 1181 C CA . ALA B 1 31 ? -5.247 -24.571 -38.388 1.00 18.95 31 ALA B CA 1
ATOM 1182 C C . ALA B 1 31 ? -6.155 -25.772 -38.273 1.00 18.85 31 ALA B C 1
ATOM 1183 O O . ALA B 1 31 ? -7.094 -25.741 -37.491 1.00 17.12 31 ALA B O 1
ATOM 1185 N N . GLU B 1 32 ? -5.824 -26.863 -38.965 1.00 19.17 32 GLU B N 1
ATOM 1186 C CA . GLU B 1 32 ? -6.692 -28.055 -38.981 1.00 22.23 32 GLU B CA 1
ATOM 1187 C C . GLU B 1 32 ? -6.233 -29.216 -38.130 1.00 20.98 32 GLU B C 1
ATOM 1188 O O . GLU B 1 32 ? -6.896 -30.268 -38.093 1.00 22.80 32 GLU B O 1
ATOM 1194 N N . THR B 1 33 ? -5.082 -29.072 -37.488 1.00 20.07 33 THR B N 1
ATOM 1195 C CA . THR B 1 33 ? -4.596 -30.108 -36.623 1.00 18.57 33 THR B CA 1
ATOM 1196 C C . THR B 1 33 ? -4.050 -29.472 -35.378 1.00 17.81 33 THR B C 1
ATOM 1197 O O . THR B 1 33 ? -3.766 -28.272 -35.363 1.00 15.02 33 THR B O 1
ATOM 1201 N N . LEU B 1 34 ? -3.926 -30.298 -34.340 1.00 17.93 34 LEU B N 1
ATOM 1202 C CA . LEU B 1 34 ? -3.313 -29.898 -33.084 1.00 18.98 34 LEU B CA 1
ATOM 1203 C C . LEU B 1 34 ? -1.887 -29.369 -33.373 1.00 20.70 34 LEU B C 1
ATOM 1204 O O . LEU B 1 34 ? -1.553 -28.253 -33.002 1.00 19.94 34 LEU B O 1
ATOM 1209 N N . GLN B 1 35 ? -1.072 -30.149 -34.082 1.00 21.74 35 GLN B N 1
ATOM 1210 C CA . GLN B 1 35 ? 0.333 -29.756 -34.313 1.00 24.32 35 GLN B CA 1
ATOM 1211 C C . GLN B 1 35 ? 0.470 -28.467 -35.126 1.00 23.47 35 GLN B C 1
ATOM 1212 O O . GLN B 1 35 ? 1.258 -27.566 -34.789 1.00 23.70 35 GLN B O 1
ATOM 1218 N N . ARG B 1 36 ? -0.366 -28.323 -36.135 1.00 22.72 36 ARG B N 1
ATOM 1219 C CA . ARG B 1 36 ? -0.365 -27.103 -36.929 1.00 23.28 36 ARG B CA 1
ATOM 1220 C C . ARG B 1 36 ? -0.875 -25.923 -36.131 1.00 21.83 36 ARG B C 1
ATOM 1221 O O . ARG B 1 36 ? -0.370 -24.816 -36.276 1.00 19.23 36 ARG B O 1
ATOM 1229 N N . GLY B 1 37 ? -1.887 -26.155 -35.286 1.00 18.48 37 GLY B N 1
ATOM 1230 C CA . GLY B 1 37 ? -2.335 -25.102 -34.413 1.00 16.33 37 GLY B CA 1
ATOM 1231 C C . GLY B 1 37 ? -1.240 -24.584 -33.482 1.00 16.71 37 GLY B C 1
ATOM 1232 O O . GLY B 1 37 ? -1.172 -23.378 -33.219 1.00 17.59 37 GLY B O 1
ATOM 1233 N N . LEU B 1 38 ? -0.409 -25.478 -32.948 1.00 16.18 38 LEU B N 1
ATOM 1234 C CA . LEU B 1 38 ? 0.656 -25.037 -32.058 1.00 18.82 38 LEU B CA 1
ATOM 1235 C C . LEU B 1 38 ? 1.709 -24.241 -32.840 1.00 19.49 38 LEU B C 1
ATOM 1236 O O . LEU B 1 38 ? 2.147 -23.199 -32.391 1.00 21.76 38 LEU B O 1
ATOM 1241 N N . LEU B 1 39 ? 2.068 -24.722 -34.016 1.00 21.89 39 LEU B N 1
ATOM 1242 C CA . LEU B 1 39 ? 2.921 -23.953 -34.945 1.00 23.71 39 LEU B CA 1
ATOM 1243 C C . LEU B 1 39 ? 2.331 -22.557 -35.250 1.00 23.32 39 LEU B C 1
ATOM 1244 O O . LEU B 1 39 ? 3.027 -21.537 -35.104 1.00 22.51 39 LEU B O 1
ATOM 1249 N N . GLU B 1 40 ? 1.066 -22.491 -35.681 1.00 21.08 40 GLU B N 1
ATOM 1250 C CA . GLU B 1 40 ? 0.421 -21.167 -35.907 1.00 21.60 40 GLU B CA 1
ATOM 1251 C C . GLU B 1 40 ? 0.353 -20.301 -34.657 1.00 21.40 40 GLU B C 1
ATOM 1252 O O . GLU B 1 40 ? 0.475 -19.078 -34.745 1.00 21.15 40 GLU B O 1
ATOM 1258 N N . ALA B 1 41 ? 0.124 -20.919 -33.494 1.00 19.97 41 ALA B N 1
ATOM 1259 C CA . ALA B 1 41 ? 0.085 -20.148 -32.260 1.00 20.66 41 ALA B CA 1
ATOM 1260 C C . ALA B 1 41 ? 1.428 -19.403 -32.078 1.00 22.58 41 ALA B C 1
ATOM 1261 O O . ALA B 1 41 ? 1.440 -18.268 -31.639 1.00 24.43 41 ALA B O 1
ATOM 1263 N N . ALA B 1 42 ? 2.531 -20.060 -32.377 1.00 23.58 42 ALA B N 1
ATOM 1264 C CA . ALA B 1 42 ? 3.855 -19.473 -32.121 1.00 27.59 42 ALA B CA 1
ATOM 1265 C C . ALA B 1 42 ? 4.193 -18.428 -33.193 1.00 29.15 42 ALA B C 1
ATOM 1266 O O . ALA B 1 42 ? 4.932 -17.487 -32.937 1.00 31.19 42 ALA B O 1
ATOM 1268 N N . THR B 1 43 ? 3.588 -18.617 -34.367 1.00 30.26 43 THR B N 1
ATOM 1269 C CA . THR B 1 43 ? 3.859 -17.894 -35.607 1.00 31.14 43 THR B CA 1
ATOM 1270 C C . THR B 1 43 ? 3.103 -16.586 -35.640 1.00 30.64 43 THR B C 1
ATOM 1271 O O . THR B 1 43 ? 3.649 -15.536 -35.978 1.00 28.67 43 THR B O 1
ATOM 1275 N N . ARG B 1 44 ? 1.820 -16.652 -35.309 1.00 28.80 44 ARG B N 1
ATOM 1276 C CA . ARG B 1 44 ? 0.894 -15.582 -35.670 1.00 28.62 44 ARG B CA 1
ATOM 1277 C C . ARG B 1 44 ? 0.593 -14.578 -34.586 1.00 26.24 44 ARG B C 1
ATOM 1278 O O . ARG B 1 44 ? -0.124 -13.599 -34.822 1.00 25.57 44 ARG B O 1
ATOM 1286 N N . LYS B 1 45 ? 1.073 -14.846 -33.380 1.00 25.53 45 LYS B N 1
ATOM 1287 C CA . LYS B 1 45 ? 0.792 -13.959 -32.235 1.00 25.05 45 LYS B CA 1
ATOM 1288 C C . LYS B 1 45 ? -0.673 -13.682 -32.005 1.00 23.12 45 LYS B C 1
ATOM 1289 O O . LYS B 1 45 ? -1.068 -12.538 -31.775 1.00 24.25 45 LYS B O 1
ATOM 1291 N N . PRO B 1 46 ? -1.502 -14.714 -32.014 1.00 21.25 46 PRO B N 1
ATOM 1292 C CA . PRO B 1 46 ? -2.929 -14.475 -31.797 1.00 19.71 46 PRO B CA 1
ATOM 1293 C C . PRO B 1 46 ? -3.180 -13.782 -30.458 1.00 18.50 46 PRO B C 1
ATOM 1294 O O . PRO B 1 46 ? -2.430 -13.991 -29.510 1.00 17.20 46 PRO B O 1
ATOM 1298 N N . ASP B 1 47 ? -4.216 -12.958 -30.396 1.00 18.44 47 ASP B N 1
ATOM 1299 C CA . ASP B 1 47 ? -4.683 -12.391 -29.130 1.00 19.19 47 ASP B CA 1
ATOM 1300 C C . ASP B 1 47 ? -5.614 -13.370 -28.425 1.00 17.79 47 ASP B C 1
ATOM 1301 O O . ASP B 1 47 ? -5.806 -13.278 -27.220 1.00 16.31 47 ASP B O 1
ATOM 1306 N N . LEU B 1 48 ? -6.173 -14.302 -29.189 1.00 17.34 48 LEU B N 1
ATOM 1307 C CA . LEU B 1 48 ? -7.022 -15.345 -28.616 1.00 17.81 48 LEU B CA 1
ATOM 1308 C C . LEU B 1 48 ? -6.986 -16.603 -29.477 1.00 17.26 48 LEU B C 1
ATOM 1309 O O . LEU B 1 48 ? -6.780 -16.521 -30.687 1.00 19.16 48 LEU B O 1
ATOM 1314 N N . ILE B 1 49 ? -7.143 -17.769 -28.852 1.00 16.05 49 ILE B N 1
ATOM 1315 C CA . ILE B 1 49 ? -7.215 -19.027 -29.576 1.00 13.46 49 ILE B CA 1
ATOM 1316 C C . ILE B 1 49 ? -8.561 -19.687 -29.240 1.00 16.20 49 ILE B C 1
ATOM 1317 O O . ILE B 1 49 ? -8.941 -19.803 -28.051 1.00 13.72 49 ILE B O 1
ATOM 1322 N N . ILE B 1 50 ? -9.299 -20.068 -30.288 1.00 14.47 50 ILE B N 1
ATOM 1323 C CA . ILE B 1 50 ? -10.520 -20.847 -30.113 1.00 14.13 50 ILE B CA 1
ATOM 1324 C C . ILE B 1 50 ? -10.081 -22.249 -30.521 1.00 14.52 50 ILE B C 1
ATOM 1325 O O . ILE B 1 50 ? -9.557 -22.454 -31.637 1.00 15.26 50 ILE B O 1
ATOM 1330 N N . LEU B 1 51 ? -10.194 -23.187 -29.586 1.00 13.97 51 LEU B N 1
ATOM 1331 C CA . LEU B 1 51 ? -9.604 -24.518 -29.787 1.00 13.96 51 LEU B CA 1
ATOM 1332 C C . LEU B 1 51 ? -10.713 -25.534 -29.725 1.00 15.34 51 LEU B C 1
ATOM 1333 O O . LEU B 1 51 ? -11.363 -25.673 -28.684 1.00 13.71 51 LEU B O 1
ATOM 1338 N N . ASP B 1 52 ? -10.948 -26.258 -30.820 1.00 15.85 52 ASP B N 1
ATOM 1339 C CA . ASP B 1 52 ? -11.811 -27.417 -30.681 1.00 17.12 52 ASP B CA 1
ATOM 1340 C C . ASP B 1 52 ? -11.065 -28.587 -30.020 1.00 16.52 52 ASP B C 1
ATOM 1341 O O . ASP B 1 52 ? -9.911 -28.851 -30.339 1.00 15.76 52 ASP B O 1
ATOM 1346 N N . LEU B 1 53 ? -11.701 -29.282 -29.083 1.00 16.60 53 LEU B N 1
ATOM 1347 C CA . LEU B 1 53 ? -10.968 -30.335 -28.348 1.00 17.70 53 LEU B CA 1
ATOM 1348 C C . LEU B 1 53 ? -10.871 -31.681 -29.100 1.00 18.26 53 LEU B C 1
ATOM 1349 O O . LEU B 1 53 ? -10.057 -32.533 -28.747 1.00 19.30 53 LEU B O 1
ATOM 1354 N N . GLY B 1 54 ? -11.682 -31.876 -30.143 1.00 17.97 54 GLY B N 1
ATOM 1355 C CA . GLY B 1 54 ? -11.622 -33.144 -30.868 1.00 18.07 54 GLY B CA 1
ATOM 1356 C C . GLY B 1 54 ? -10.886 -32.968 -32.170 1.00 17.63 54 GLY B C 1
ATOM 1357 O O . GLY B 1 54 ? -11.470 -32.511 -33.161 1.00 18.40 54 GLY B O 1
ATOM 1358 N N . LEU B 1 55 ? -9.597 -33.308 -32.141 1.00 17.15 55 LEU B N 1
ATOM 1359 C CA . LEU B 1 55 ? -8.675 -33.084 -33.232 1.00 16.94 55 LEU B CA 1
ATOM 1360 C C . LEU B 1 55 ? -8.061 -34.426 -33.617 1.00 17.60 55 LEU B C 1
ATOM 1361 O O . LEU B 1 55 ? -7.925 -35.305 -32.758 1.00 16.87 55 LEU B O 1
ATOM 1366 N N . PRO B 1 56 ? -7.755 -34.611 -34.907 1.00 19.43 56 PRO B N 1
ATOM 1367 C CA . PRO B 1 56 ? -7.358 -35.936 -35.443 1.00 19.33 56 PRO B CA 1
ATOM 1368 C C . PRO B 1 56 ? -6.026 -36.423 -34.920 1.00 21.78 56 PRO B C 1
ATOM 1369 O O . PRO B 1 56 ? -5.776 -37.634 -34.919 1.00 22.04 56 PRO B O 1
ATOM 1373 N N . ASP B 1 57 ? -5.160 -35.498 -34.505 1.00 21.73 57 ASP B N 1
ATOM 1374 C CA . ASP B 1 57 ? -3.854 -35.899 -34.012 1.00 23.35 57 ASP B CA 1
ATOM 1375 C C . ASP B 1 57 ? -3.718 -35.762 -32.485 1.00 25.16 57 ASP B C 1
ATOM 1376 O O . ASP B 1 57 ? -2.626 -35.774 -31.977 1.00 27.20 57 ASP B O 1
ATOM 1381 N N . GLY B 1 58 ? -4.829 -35.705 -31.753 1.00 26.07 58 GLY B N 1
ATOM 1382 C CA . GLY B 1 58 ? -4.759 -35.820 -30.306 1.00 25.07 58 GLY B CA 1
ATOM 1383 C C . GLY B 1 58 ? -5.863 -35.048 -29.637 1.00 25.18 58 GLY B C 1
ATOM 1384 O O . GLY B 1 58 ? -6.547 -34.265 -30.286 1.00 25.59 58 GLY B O 1
ATOM 1385 N N . ASP B 1 59 ? -6.040 -35.281 -28.330 1.00 26.44 59 ASP B N 1
ATOM 1386 C CA . ASP B 1 59 ? -7.021 -34.556 -27.506 1.00 26.08 59 ASP B CA 1
ATOM 1387 C C . ASP B 1 59 ? -6.518 -33.123 -27.431 1.00 24.48 59 ASP B C 1
ATOM 1388 O O . ASP B 1 59 ? -5.322 -32.891 -27.146 1.00 23.16 59 ASP B O 1
ATOM 1393 N N . GLY B 1 60 ? -7.411 -32.170 -27.631 1.00 22.22 60 GLY B N 1
ATOM 1394 C CA . GLY B 1 60 ? -7.034 -30.787 -27.491 1.00 21.89 60 GLY B CA 1
ATOM 1395 C C . GLY B 1 60 ? -6.496 -30.366 -26.122 1.00 20.96 60 GLY B C 1
ATOM 1396 O O . GLY B 1 60 ? -5.910 -29.315 -26.009 1.00 21.31 60 GLY B O 1
ATOM 1397 N N . ILE B 1 61 ? -6.775 -31.114 -25.063 1.00 19.39 61 ILE B N 1
ATOM 1398 C CA . ILE B 1 61 ? -6.166 -30.822 -23.771 1.00 18.51 61 ILE B CA 1
ATOM 1399 C C . ILE B 1 61 ? -4.640 -30.885 -23.886 1.00 18.63 61 ILE B C 1
ATOM 1400 O O . ILE B 1 61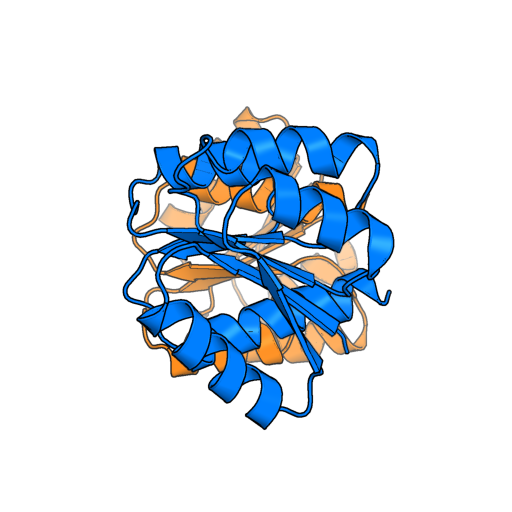 ? -3.910 -30.162 -23.190 1.00 19.47 61 ILE B O 1
ATOM 1405 N N . GLU B 1 62 ? -4.130 -31.715 -24.783 1.00 17.42 62 GLU B N 1
ATOM 1406 C CA . GLU B 1 62 ? -2.688 -31.710 -24.958 1.00 18.63 62 GLU B CA 1
ATOM 1407 C C . GLU B 1 62 ? -2.219 -30.443 -25.643 1.00 16.14 62 GLU B C 1
ATOM 1408 O O . GLU B 1 62 ? -1.100 -30.010 -25.454 1.00 16.71 62 GLU B O 1
ATOM 1414 N N . PHE B 1 63 ? -3.053 -29.845 -26.481 1.00 14.23 63 PHE B N 1
ATOM 1415 C CA . PHE B 1 63 ? -2.682 -28.542 -27.049 1.00 14.77 63 PHE B CA 1
ATOM 1416 C C . PHE B 1 63 ? -2.511 -27.529 -25.895 1.00 16.37 63 PHE B C 1
ATOM 1417 O O . PHE B 1 63 ? -1.535 -26.770 -25.834 1.00 16.20 63 PHE B O 1
ATOM 1425 N N . ILE B 1 64 ? -3.486 -27.516 -24.978 1.00 15.98 64 ILE B N 1
ATOM 1426 C CA . ILE B 1 64 ? -3.453 -26.538 -23.863 1.00 16.14 64 ILE B CA 1
ATOM 1427 C C . ILE B 1 64 ? -2.207 -26.754 -23.013 1.00 15.69 64 ILE B C 1
ATOM 1428 O O . ILE B 1 64 ? -1.502 -25.804 -22.656 1.00 14.64 64 ILE B O 1
ATOM 1433 N N . ARG B 1 65 ? -1.938 -28.006 -22.693 1.00 17.68 65 ARG B N 1
ATOM 1434 C CA . ARG B 1 65 ? -0.781 -28.354 -21.853 1.00 18.89 65 ARG B CA 1
ATOM 1435 C C . ARG B 1 65 ? 0.525 -27.876 -22.470 1.00 17.68 65 ARG B C 1
ATOM 1436 O O . ARG B 1 65 ? 1.378 -27.297 -21.797 1.00 18.15 65 ARG B O 1
ATOM 1444 N N . ASP B 1 66 ? 0.686 -28.139 -23.761 1.00 16.66 66 ASP B N 1
ATOM 1445 C CA . ASP B 1 66 ? 1.893 -27.698 -24.444 1.00 17.31 66 ASP B CA 1
ATOM 1446 C C . ASP B 1 66 ? 1.952 -26.159 -24.501 1.00 16.64 66 ASP B C 1
ATOM 1447 O O . ASP B 1 66 ? 2.944 -25.542 -24.084 1.00 14.62 66 ASP B O 1
ATOM 1452 N N . LEU B 1 67 ? 0.877 -25.553 -25.016 1.00 16.22 67 LEU B N 1
ATOM 1453 C CA . LEU B 1 67 ? 0.785 -24.097 -25.151 1.00 14.63 67 LEU B CA 1
ATOM 1454 C C . LEU B 1 67 ? 1.102 -23.332 -23.869 1.00 13.84 67 LEU B C 1
ATOM 1455 O O . LEU B 1 67 ? 1.831 -22.326 -23.910 1.00 15.67 67 LEU B O 1
ATOM 1460 N N . ARG B 1 68 ? 0.552 -23.791 -22.745 1.00 13.72 68 ARG B N 1
ATOM 1461 C CA . ARG B 1 68 ? 0.727 -23.123 -21.465 1.00 14.17 68 ARG B CA 1
ATOM 1462 C C . ARG B 1 68 ? 2.148 -23.145 -20.906 1.00 14.64 68 ARG B C 1
ATOM 1463 O O . ARG B 1 68 ? 2.470 -22.342 -20.023 1.00 14.88 68 ARG B O 1
ATOM 1471 N N . GLN B 1 69 ? 3.001 -24.037 -21.404 1.00 12.34 69 GLN B N 1
ATOM 1472 C CA . GLN B 1 69 ? 4.440 -23.944 -21.078 1.00 14.45 69 GLN B CA 1
ATOM 1473 C C . GLN B 1 69 ? 5.121 -22.656 -21.592 1.00 13.93 69 GLN B C 1
ATOM 1474 O O . GLN B 1 69 ? 6.120 -22.191 -21.015 1.00 14.17 69 GLN B O 1
ATOM 1480 N N . TRP B 1 70 ? 4.578 -22.054 -22.642 1.00 12.92 70 TRP B N 1
ATOM 1481 C CA . TRP B 1 70 ? 5.294 -20.940 -23.283 1.00 13.67 70 TRP B CA 1
ATOM 1482 C C . TRP B 1 70 ? 4.402 -19.748 -23.625 1.00 13.87 70 TRP B C 1
ATOM 1483 O O . TRP B 1 70 ? 4.895 -18.765 -24.174 1.00 14.43 70 TRP B O 1
ATOM 1494 N N . SER B 1 71 ? 3.095 -19.841 -23.311 1.00 13.82 71 SER B N 1
ATOM 1495 C CA . SER B 1 71 ? 2.160 -18.774 -23.654 1.00 14.47 71 SER B CA 1
ATOM 1496 C C . SER B 1 71 ? 1.032 -18.653 -22.649 1.00 16.45 71 SER B C 1
ATOM 1497 O O . SER B 1 71 ? 0.432 -19.657 -22.215 1.00 15.31 71 SER B O 1
ATOM 1500 N N . ALA B 1 72 ? 0.704 -17.405 -22.340 1.00 15.27 72 ALA B N 1
ATOM 1501 C CA . ALA B 1 72 ? -0.430 -17.090 -21.507 1.00 14.71 72 ALA B CA 1
ATOM 1502 C C . ALA B 1 72 ? -1.641 -16.588 -22.340 1.00 14.62 72 ALA B C 1
ATOM 1503 O O . ALA B 1 72 ? -2.580 -16.008 -21.769 1.00 14.28 72 ALA B O 1
ATOM 1505 N N . VAL B 1 73 ? -1.596 -16.753 -23.667 1.00 13.35 73 VAL B N 1
ATOM 1506 C CA . VAL B 1 73 ? -2.714 -16.290 -24.522 1.00 13.98 73 VAL B CA 1
ATOM 1507 C C . VAL B 1 73 ? -4.069 -16.923 -24.106 1.00 13.06 73 VAL B C 1
ATOM 1508 O O . VAL B 1 73 ? -4.119 -18.095 -23.786 1.00 13.57 73 VAL B O 1
ATOM 1512 N N . PRO B 1 74 ? -5.145 -16.134 -24.068 1.00 14.26 74 PRO B N 1
ATOM 1513 C CA . PRO B 1 74 ? -6.467 -16.663 -23.670 1.00 15.40 74 PRO B CA 1
ATOM 1514 C C . PRO B 1 74 ? -6.860 -17.777 -24.636 1.00 15.70 74 PRO B C 1
ATOM 1515 O O . PRO B 1 74 ? -6.507 -17.695 -25.818 1.00 13.81 74 PRO B O 1
ATOM 1519 N N . VAL B 1 75 ? -7.565 -18.793 -24.137 1.00 15.12 75 VAL B N 1
ATOM 1520 C CA . VAL B 1 75 ? -7.976 -19.911 -24.968 1.00 14.03 75 VAL B CA 1
ATOM 1521 C C . VAL B 1 75 ? -9.413 -20.186 -24.594 1.00 14.35 75 VAL B C 1
ATOM 1522 O O . VAL B 1 75 ? -9.725 -20.384 -23.411 1.00 13.31 75 VAL B O 1
ATOM 1526 N N . ILE B 1 76 ? -10.291 -20.190 -25.588 1.00 13.64 76 ILE B N 1
ATOM 1527 C CA . ILE B 1 76 ? -11.660 -20.645 -25.342 1.00 13.44 76 ILE B CA 1
ATOM 1528 C C . ILE B 1 76 ? -11.781 -22.015 -26.017 1.00 13.99 76 ILE B C 1
ATOM 1529 O O . ILE B 1 76 ? -11.483 -22.133 -27.209 1.00 13.47 76 ILE B O 1
ATOM 1534 N N . VAL B 1 77 ? -12.227 -23.042 -25.286 1.00 12.29 77 VAL B N 1
ATOM 1535 C CA . VAL B 1 77 ? -12.322 -24.332 -25.903 1.00 14.80 77 VAL B CA 1
ATOM 1536 C C . VAL B 1 77 ? -13.755 -24.645 -26.311 1.00 14.59 77 VAL B C 1
ATOM 1537 O O . VAL B 1 77 ? -14.698 -24.184 -25.685 1.00 15.73 77 VAL B O 1
ATOM 1541 N N . LEU B 1 78 ? -13.886 -25.453 -27.359 1.00 16.17 78 LEU B N 1
ATOM 1542 C CA . LEU B 1 78 ? -15.186 -25.933 -27.837 1.00 18.68 78 LEU B CA 1
ATOM 1543 C C . LEU B 1 78 ? -15.178 -27.434 -27.731 1.00 19.13 78 LEU B C 1
ATOM 1544 O O . LEU B 1 78 ? -14.139 -28.030 -27.888 1.00 18.88 78 LEU B O 1
ATOM 1549 N N . SER B 1 79 ? -16.326 -28.058 -27.473 1.00 22.94 79 SER B N 1
ATOM 1550 C CA . SER B 1 79 ? -16.382 -29.518 -27.445 1.00 24.46 79 SER B CA 1
ATOM 1551 C C . SER B 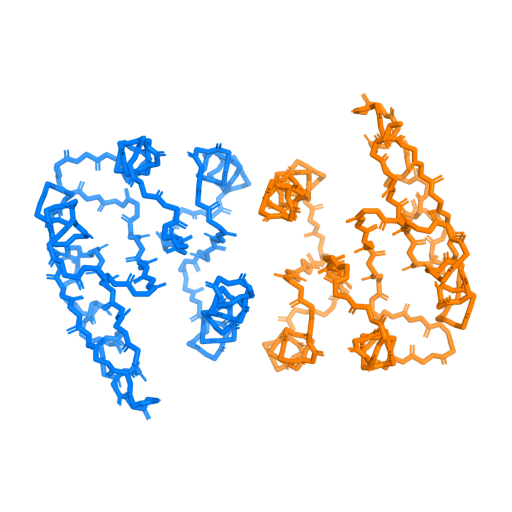1 79 ? -17.761 -30.004 -27.821 1.00 25.82 79 SER B C 1
ATOM 1552 O O . SER B 1 79 ? -18.760 -29.322 -27.575 1.00 24.66 79 SER B O 1
ATOM 1555 N N . ALA B 1 80 ? -17.801 -31.189 -28.419 1.00 28.10 80 ALA B N 1
ATOM 1556 C CA . ALA B 1 80 ? -19.050 -31.924 -28.568 1.00 30.86 80 ALA B CA 1
ATOM 1557 C C . ALA B 1 80 ? -19.474 -32.521 -27.205 1.00 32.58 80 ALA B C 1
ATOM 1558 O O . ALA B 1 80 ? -20.647 -32.755 -26.974 1.00 33.61 80 ALA B O 1
ATOM 1560 N N . ARG B 1 81 ? -18.514 -32.710 -26.299 1.00 33.73 81 ARG B N 1
ATOM 1561 C CA . ARG B 1 81 ? -18.780 -33.281 -24.977 1.00 35.61 81 ARG B CA 1
ATOM 1562 C C . ARG B 1 81 ? -19.349 -32.279 -24.000 1.00 35.96 81 ARG B C 1
ATOM 1563 O O . ARG B 1 81 ? -18.840 -31.158 -23.862 1.00 36.35 81 ARG B O 1
ATOM 1571 N N . SER B 1 82 ? -20.383 -32.695 -23.290 1.00 35.16 82 SER B N 1
ATOM 1572 C CA . SER B 1 82 ? -20.918 -31.870 -22.230 1.00 35.85 82 SER B CA 1
ATOM 1573 C C . SER B 1 82 ? -20.472 -32.379 -20.859 1.00 35.25 82 SER B C 1
ATOM 1574 O O . SER B 1 82 ? -20.809 -31.783 -19.867 1.00 37.69 82 SER B O 1
ATOM 1577 N N . GLU B 1 83 ? -19.697 -33.454 -20.806 1.00 34.83 83 GLU B N 1
ATOM 1578 C CA . GLU B 1 83 ? -19.332 -34.088 -19.535 1.00 35.09 83 GLU B CA 1
ATOM 1579 C C . GLU B 1 83 ? -18.543 -33.189 -18.569 1.00 33.14 83 GLU B C 1
ATOM 1580 O O . GLU B 1 83 ? -17.510 -32.598 -18.930 1.00 29.86 83 GLU B O 1
ATOM 1586 N N . GLU B 1 84 ? -19.007 -33.116 -17.327 1.00 30.93 84 GLU B N 1
ATOM 1587 C CA . GLU B 1 84 ? -18.360 -32.227 -16.362 1.00 30.14 84 GLU B CA 1
ATOM 1588 C C . GLU B 1 84 ? -16.871 -32.468 -16.207 1.00 27.93 84 GLU B C 1
ATOM 1589 O O . GLU B 1 84 ? -16.076 -31.529 -16.128 1.00 27.06 84 GLU B O 1
ATOM 1595 N N . SER B 1 85 ? -16.487 -33.731 -16.199 1.00 26.40 85 SER B N 1
ATOM 1596 C CA . SER B 1 85 ? -15.105 -34.088 -15.959 1.00 25.48 85 SER B CA 1
ATOM 1597 C C . SER B 1 85 ? -14.201 -33.498 -17.074 1.00 24.36 85 SER B C 1
ATOM 1598 O O . SER B 1 85 ? -13.053 -33.116 -16.826 1.00 23.53 85 SER B O 1
ATOM 1601 N N . ASP B 1 86 ? -14.742 -33.393 -18.282 1.00 23.74 86 ASP B N 1
ATOM 1602 C CA . ASP B 1 86 ? -13.999 -32.872 -19.434 1.00 23.56 86 ASP B CA 1
ATOM 1603 C C . ASP B 1 86 ? -13.813 -31.370 -19.229 1.00 21.49 86 ASP B C 1
ATOM 1604 O O . ASP B 1 86 ? -12.758 -30.828 -19.508 1.00 19.16 86 ASP B O 1
ATOM 1609 N N . LYS B 1 87 ? -14.869 -30.706 -18.787 1.00 20.05 87 LYS B N 1
ATOM 1610 C CA . LYS B 1 87 ? -14.804 -29.268 -18.546 1.00 19.88 87 LYS B CA 1
ATOM 1611 C C . LYS B 1 87 ? -13.771 -28.931 -17.453 1.00 19.60 87 LYS B C 1
ATOM 1612 O O . LYS B 1 87 ? -12.904 -28.064 -17.626 1.00 17.12 87 LYS B O 1
ATOM 1618 N N . ILE B 1 88 ? -13.839 -29.650 -16.340 1.00 18.36 88 ILE B N 1
ATOM 1619 C CA . ILE B 1 88 ? -12.863 -29.457 -15.273 1.00 18.64 88 ILE B CA 1
ATOM 1620 C C . ILE B 1 88 ? -11.419 -29.665 -15.731 1.00 18.27 88 ILE B C 1
ATOM 1621 O O . ILE B 1 88 ? -10.554 -28.828 -15.457 1.00 17.89 88 ILE B O 1
ATOM 1626 N N . ALA B 1 89 ? -11.142 -30.780 -16.406 1.00 17.70 89 ALA B N 1
ATOM 1627 C CA . ALA B 1 89 ? -9.782 -31.053 -16.888 1.00 16.76 89 ALA B CA 1
ATOM 1628 C C . ALA B 1 89 ? -9.265 -29.964 -17.839 1.00 15.43 89 ALA B C 1
ATOM 1629 O O . ALA B 1 89 ? -8.138 -29.518 -17.687 1.00 15.67 89 ALA B O 1
ATOM 1631 N N . ALA B 1 90 ? -10.074 -29.548 -18.819 1.00 15.22 90 ALA B N 1
ATOM 1632 C CA . ALA B 1 90 ? -9.632 -28.527 -19.779 1.00 14.29 90 ALA B CA 1
ATOM 1633 C C . ALA B 1 90 ? -9.401 -27.154 -19.108 1.00 13.12 90 ALA B C 1
ATOM 1634 O O . ALA B 1 90 ? -8.424 -26.458 -19.396 1.00 12.57 90 ALA B O 1
ATOM 1636 N N . LEU B 1 91 ? -10.277 -26.777 -18.199 1.00 11.24 91 LEU B N 1
ATOM 1637 C CA . LEU B 1 91 ? -10.091 -25.499 -17.518 1.00 12.33 91 LEU B CA 1
ATOM 1638 C C . LEU B 1 91 ? -8.847 -25.585 -16.633 1.00 13.51 91 LEU B C 1
ATOM 1639 O O . LEU B 1 91 ? -8.004 -24.663 -16.602 1.00 12.14 91 LEU B O 1
ATOM 1644 N N . ASP B 1 92 ? -8.732 -26.690 -15.900 1.00 13.32 92 ASP B N 1
ATOM 1645 C CA . ASP B 1 92 ? -7.607 -26.798 -14.962 1.00 13.69 92 ASP B CA 1
ATOM 1646 C C . ASP B 1 92 ? -6.273 -26.941 -15.708 1.00 12.94 92 ASP B C 1
ATOM 1647 O O . ASP B 1 92 ? -5.221 -26.555 -15.187 1.00 14.48 92 ASP B O 1
ATOM 1652 N N . ALA B 1 93 ? -6.330 -27.423 -16.946 1.00 12.34 93 ALA B N 1
ATOM 1653 C CA . ALA B 1 93 ? -5.136 -27.487 -17.786 1.00 14.35 93 ALA B CA 1
ATOM 1654 C C . ALA B 1 93 ? -4.695 -26.106 -18.284 1.00 14.84 93 ALA B C 1
ATOM 1655 O O . ALA B 1 93 ? -3.560 -25.969 -18.758 1.00 15.62 93 ALA B O 1
ATOM 1657 N N . GLY B 1 94 ? -5.609 -25.125 -18.255 1.00 14.00 94 GLY B N 1
ATOM 1658 C CA . GLY B 1 94 ? -5.266 -23.764 -18.677 1.00 15.22 94 GLY B CA 1
ATOM 1659 C C . GLY B 1 94 ? -6.242 -23.094 -19.615 1.00 13.73 94 GLY B C 1
ATOM 1660 O O . GLY B 1 94 ? -6.077 -21.915 -19.900 1.00 13.36 94 GLY B O 1
ATOM 1661 N N . ALA B 1 95 ? -7.327 -23.777 -20.020 1.00 12.87 95 ALA B N 1
ATOM 1662 C CA . ALA B 1 95 ? -8.337 -23.070 -20.823 1.00 12.90 95 ALA B CA 1
ATOM 1663 C C . ALA B 1 95 ? -9.030 -21.971 -20.030 1.00 12.79 95 ALA B C 1
ATOM 1664 O O . ALA B 1 95 ? -9.182 -22.080 -18.812 1.00 14.76 95 ALA B O 1
ATOM 1666 N N . ASP B 1 96 ? -9.418 -20.888 -20.707 1.00 12.15 96 ASP B N 1
ATOM 1667 C CA . ASP B 1 96 ? -10.112 -19.808 -20.023 1.00 10.90 96 ASP B CA 1
ATOM 1668 C C . ASP B 1 96 ? -11.621 -19.953 -19.987 1.00 13.45 96 ASP B C 1
ATOM 1669 O O . ASP B 1 96 ? -12.270 -19.395 -19.135 1.00 13.26 96 ASP B O 1
ATOM 1674 N N . ASP B 1 97 ? -12.154 -20.726 -20.916 1.00 14.99 97 ASP B N 1
ATOM 1675 C CA . ASP B 1 97 ? -13.592 -20.918 -21.046 1.00 15.31 97 ASP B CA 1
ATOM 1676 C C . ASP B 1 97 ? -13.805 -22.204 -21.851 1.00 15.69 97 ASP B C 1
ATOM 1677 O O . ASP B 1 97 ? -12.870 -22.736 -22.485 1.00 14.65 97 ASP B O 1
ATOM 1682 N N . TYR B 1 98 ? -15.024 -22.736 -21.776 1.00 15.54 98 TYR B N 1
ATOM 1683 C CA . TYR B 1 98 ? -15.356 -23.996 -22.434 1.00 15.40 98 TYR B CA 1
ATOM 1684 C C . TYR B 1 98 ? -16.822 -23.937 -22.847 1.00 16.23 98 TYR B C 1
ATOM 1685 O O . TYR B 1 98 ? -17.667 -23.627 -22.014 1.00 15.38 98 TYR B O 1
ATOM 1694 N N . LEU B 1 99 ? -17.092 -24.181 -24.121 1.00 16.26 99 LEU B N 1
ATOM 1695 C CA . LEU B 1 99 ? -18.454 -24.163 -24.640 1.00 19.40 99 LEU B CA 1
ATOM 1696 C C . LEU B 1 99 ? -18.766 -25.518 -25.264 1.00 18.96 99 LEU B C 1
ATOM 1697 O O . LEU B 1 99 ? -18.050 -25.989 -26.139 1.00 17.60 99 LEU B O 1
ATOM 1702 N N . SER B 1 100 ? -19.824 -26.166 -24.807 1.00 20.83 100 SER B N 1
ATOM 1703 C CA . SER B 1 100 ? -20.187 -27.441 -25.414 1.00 23.71 100 SER B CA 1
ATOM 1704 C C . SER B 1 100 ? -21.143 -27.155 -26.609 1.00 24.95 100 SER B C 1
ATOM 1705 O O . SER B 1 100 ? -21.868 -26.190 -26.593 1.00 26.88 100 SER B O 1
ATOM 1708 N N . LYS B 1 101 ? -21.093 -27.969 -27.659 1.00 24.61 101 LYS B N 1
ATOM 1709 C CA . LYS B 1 101 ? -21.970 -27.815 -28.825 1.00 24.74 101 LYS B CA 1
ATOM 1710 C C . LYS B 1 101 ? -23.258 -28.596 -28.603 1.00 25.73 101 LYS B C 1
ATOM 1711 O O . LYS B 1 101 ? -23.238 -29.684 -28.068 1.00 24.84 101 LYS B O 1
ATOM 1717 N N . PRO B 1 102 ? -24.369 -28.068 -29.084 1.00 28.06 102 PRO B N 1
ATOM 1718 C CA . PRO B 1 102 ? -24.368 -26.849 -29.899 1.00 27.75 102 PRO B CA 1
ATOM 1719 C C . PRO B 1 102 ? -24.340 -25.580 -29.039 1.00 27.89 102 PRO B C 1
ATOM 1720 O O . PRO B 1 102 ? -24.825 -25.591 -27.902 1.00 26.73 102 PRO B O 1
ATOM 1724 N N . PHE B 1 103 ? -23.794 -24.494 -29.582 1.00 25.72 103 PHE B N 1
ATOM 1725 C CA . PHE B 1 103 ? -23.856 -23.226 -28.861 1.00 24.83 103 PHE B CA 1
ATOM 1726 C C . PHE B 1 103 ? -24.220 -22.159 -29.865 1.00 23.15 103 PHE B C 1
ATOM 1727 O O . PHE B 1 103 ? -24.080 -22.374 -31.074 1.00 23.25 103 PHE B O 1
ATOM 1735 N N . GLY B 1 104 ? -24.703 -21.025 -29.371 1.00 22.07 104 GLY B N 1
ATOM 1736 C CA . GLY B 1 104 ? -25.017 -19.895 -30.215 1.00 21.78 104 GLY B CA 1
ATOM 1737 C C . GLY B 1 104 ? -23.815 -19.004 -30.459 1.00 21.56 104 GLY B C 1
ATOM 1738 O O . GLY B 1 104 ? -22.979 -18.790 -29.552 1.00 18.78 104 GLY B O 1
ATOM 1739 N N . ILE B 1 105 ? -23.696 -18.502 -31.689 1.00 21.22 105 ILE B N 1
ATOM 1740 C C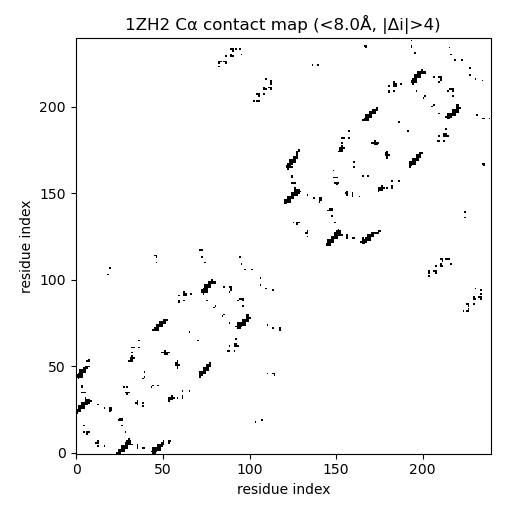A . ILE B 1 105 ? -22.568 -17.607 -32.029 1.00 21.97 105 ILE B CA 1
ATOM 1741 C C . ILE B 1 105 ? -22.517 -16.409 -31.085 1.00 20.86 105 ILE B C 1
ATOM 1742 O O . ILE B 1 105 ? -21.429 -15.929 -30.661 1.00 21.46 105 ILE B O 1
ATOM 1747 N N . GLY B 1 106 ? -23.706 -15.928 -30.715 1.00 19.68 106 GLY B N 1
ATOM 1748 C CA . GLY B 1 106 ? -23.817 -14.759 -29.861 1.00 18.99 106 GLY B CA 1
ATOM 1749 C C . GLY B 1 106 ? -23.138 -14.976 -28.506 1.00 19.19 106 GLY B C 1
ATOM 1750 O O . GLY B 1 106 ? -22.430 -14.098 -28.014 1.00 19.28 106 GLY B O 1
ATOM 1751 N N . GLU B 1 107 ? -23.338 -16.143 -27.908 1.00 17.77 107 GLU B N 1
ATOM 1752 C CA . GLU B 1 107 ? -22.659 -16.434 -26.644 1.00 17.93 107 GLU B CA 1
ATOM 1753 C C . GLU B 1 107 ? -21.149 -16.539 -26.830 1.00 16.99 107 GLU B C 1
ATOM 1754 O O . GLU B 1 107 ? -20.365 -15.996 -26.047 1.00 17.27 107 GLU B O 1
ATOM 1760 N N . LEU B 1 108 ? -20.727 -17.232 -27.866 1.00 16.91 108 LEU B N 1
ATOM 1761 C CA . LEU B 1 108 ? -19.286 -17.290 -28.152 1.00 17.66 108 LEU B CA 1
ATOM 1762 C C . LEU B 1 108 ? -18.656 -15.891 -28.261 1.00 18.82 108 LEU B C 1
ATOM 1763 O O . LEU B 1 108 ? -17.604 -15.608 -27.670 1.00 17.95 108 LEU B O 1
ATOM 1768 N N . GLN B 1 109 ? -19.310 -15.003 -29.007 1.00 19.21 109 GLN B N 1
ATOM 1769 C CA . GLN B 1 109 ? -18.843 -13.634 -29.166 1.00 20.44 109 GLN B CA 1
ATOM 1770 C C . GLN B 1 109 ? -18.736 -12.894 -27.833 1.00 20.31 109 GLN B C 1
ATOM 1771 O O . GLN B 1 109 ? -17.727 -12.202 -27.583 1.00 18.65 109 GLN B O 1
ATOM 1777 N N . ALA B 1 110 ? -19.771 -13.004 -26.994 1.00 17.53 110 ALA B N 1
ATOM 1778 C CA . ALA B 1 110 ? -19.728 -12.356 -25.687 1.00 17.49 110 ALA B CA 1
ATOM 1779 C C . ALA B 1 110 ? -18.570 -12.910 -24.856 1.00 17.84 110 ALA B C 1
ATOM 1780 O O . ALA B 1 110 ? -17.876 -12.161 -24.165 1.00 18.77 110 ALA B O 1
ATOM 1782 N N . ARG B 1 111 ? -18.365 -14.213 -24.911 1.00 16.05 111 ARG B N 1
ATOM 1783 C CA . ARG B 1 111 ? -17.283 -14.813 -24.151 1.00 16.34 111 ARG B CA 1
ATOM 1784 C C . ARG B 1 111 ? -15.898 -14.429 -24.699 1.00 17.63 111 ARG B C 1
ATOM 1785 O O . ARG B 1 111 ? -14.956 -14.244 -23.909 1.00 14.55 111 ARG B O 1
ATOM 1793 N N . LEU B 1 112 ? -15.820 -14.250 -26.021 1.00 17.82 112 LEU B N 1
ATOM 1794 C CA . LEU B 1 112 ? -14.614 -13.720 -26.686 1.00 20.26 112 LEU B CA 1
ATOM 1795 C C . LEU B 1 112 ? -14.302 -12.334 -26.142 1.00 20.24 112 LEU B C 1
ATOM 1796 O O . LEU B 1 112 ? -13.165 -12.024 -25.819 1.00 20.59 112 LEU B O 1
ATOM 1801 N N . ARG B 1 113 ? -15.318 -11.493 -26.029 1.00 20.30 113 ARG B N 1
ATOM 1802 C CA . ARG B 1 113 ? -15.085 -10.156 -25.504 1.00 20.69 113 ARG B CA 1
ATOM 1803 C C . ARG B 1 113 ? -14.532 -10.200 -24.084 1.00 20.37 113 ARG B C 1
ATOM 1804 O O . ARG B 1 113 ? -13.589 -9.493 -23.776 1.00 20.45 113 ARG B O 1
ATOM 1812 N N . VAL B 1 114 ? -15.076 -11.044 -23.211 1.00 20.95 114 VAL B N 1
ATOM 1813 C CA . VAL B 1 114 ? -14.557 -11.127 -21.836 1.00 19.43 114 VAL B CA 1
ATOM 1814 C C . VAL B 1 114 ? -13.097 -11.460 -21.872 1.00 20.29 114 VAL B C 1
ATOM 1815 O O . VAL B 1 114 ? -12.285 -10.870 -21.167 1.00 20.48 114 VAL B O 1
ATOM 1819 N N . ALA B 1 115 ? -12.752 -12.420 -22.694 1.00 20.62 115 ALA B N 1
ATOM 1820 C CA . ALA B 1 115 ? -11.423 -12.963 -22.664 1.00 22.56 115 ALA B CA 1
ATOM 1821 C C . ALA B 1 115 ? -10.447 -11.943 -23.196 1.00 24.78 115 ALA B C 1
ATOM 1822 O O . ALA B 1 115 ? -9.282 -12.002 -22.835 1.00 26.14 115 ALA B O 1
ATOM 1824 N N . LEU B 1 116 ? -10.922 -11.052 -24.073 1.00 26.17 116 LEU B N 1
ATOM 1825 C CA . LEU B 1 116 ? -10.068 -10.041 -24.716 1.00 28.75 116 LEU B CA 1
ATOM 1826 C C . LEU B 1 116 ? -9.927 -8.740 -23.917 1.00 32.16 116 LEU B C 1
ATOM 1827 O O . LEU B 1 116 ? -9.022 -7.935 -24.179 1.00 31.52 116 LEU B O 1
ATOM 1832 N N . ARG B 1 117 ? -10.848 -8.520 -22.987 1.00 35.18 117 ARG B N 1
ATOM 1833 C CA . ARG B 1 117 ? -10.911 -7.267 -22.244 1.00 39.64 117 ARG B CA 1
ATOM 1834 C C . ARG B 1 117 ? -9.909 -7.478 -21.168 1.00 44.54 117 ARG B C 1
ATOM 1835 O O . ARG B 1 117 ? -8.936 -6.727 -21.027 1.00 44.76 117 ARG B O 1
ATOM 1843 N N . ARG B 1 118 ? -10.147 -8.578 -20.456 1.00 48.66 118 ARG B N 1
ATOM 1844 C CA . ARG B 1 118 ? -9.299 -9.059 -19.373 1.00 53.12 118 ARG B CA 1
ATOM 1845 C C . ARG B 1 118 ? -7.787 -9.067 -19.695 1.00 56.47 118 ARG B C 1
ATOM 1846 O O . ARG B 1 118 ? -6.967 -8.701 -18.841 1.00 56.77 118 ARG B O 1
ATOM 1854 N N . HIS B 1 119 ? -7.419 -9.479 -20.909 1.00 60.50 119 HIS B N 1
ATOM 1855 C CA . HIS B 1 119 ? -5.996 -9.494 -21.315 1.00 63.60 119 HIS B CA 1
ATOM 1856 C C . HIS B 1 119 ? -5.517 -8.110 -21.797 1.00 65.63 119 HIS B C 1
ATOM 1857 O O . HIS B 1 119 ? -4.318 -7.915 -22.042 1.00 66.94 119 HIS B O 1
ATOM 1864 N N . SER B 1 120 ? -6.448 -7.162 -21.926 1.00 66.97 120 SER B N 1
ATOM 1865 C CA . SER B 1 120 ? -6.126 -5.810 -22.392 1.00 68.48 120 SER B CA 1
ATOM 1866 C C . SER B 1 120 ? -5.897 -4.846 -21.222 1.00 69.43 120 SER B C 1
ATOM 1867 O O . SER B 1 120 ? -5.745 -3.633 -21.414 1.00 70.28 120 SER B O 1
#

Sequence (240 aa):
TNVLIVEDEQAIRRFLRTALEGDGMRVFEAETLQRGLLEAATRKPDLIILDLGLPDGDGIEFIRDLRQWSAVPVIVLSARSEESDKIAALDAGADDYLSKPFGIGELQARLRVALRRHSQMTNVLIVEDEQAIRRFLRTALEGDGMRVFEAETLQRGLLEAATRKPDLIILDLGLPDGDGIEFIRDLRQWSAVPVIVLSARSEESDKIAALDAGADDYLSKPFGIGELQARLRVALRRHS

Nearest PDB structures (foldseek):
  1zh4-assembly1_A  TM=1.000E+00  e=2.873E-21  Escherichia coli
  4kfc-assembly1_A  TM=9.959E-01  e=3.916E-19  Escherichia coli K-12
  4kfc-assembly1_B  TM=9.707E-01  e=1.904E-19  Escherichia coli K-12
  8fk2-assembly1_B  TM=9.878E-01  e=1.597E-14  Streptococcus mutans UA159
  1nxp-assembly1_A  TM=9.806E-01  e=7.699E-14  Streptococcus pneumoniae TIGR4

Solvent-accessible surface area: 10605 Å² total; per-residue (Å²): 90,27,0,1,0,0,2,54,86,117,62,20,26,145,96,0,65,79,26,0,72,63,82,66,18,145,7,27,58,5,98,48,5,120,126,0,13,88,25,8,60,94,118,74,11,60,0,0,1,0,11,4,53,16,98,67,28,57,0,34,104,0,0,134,56,0,61,147,112,28,70,18,4,0,1,0,1,4,80,88,68,122,67,79,15,37,42,45,0,0,78,20,6,0,19,11,3,20,25,46,136,43,29,55,18,13,0,26,0,12,0,81,14,8,40,76,43,67,94,141,145,49,25,0,0,1,0,2,58,82,96,73,30,12,153,107,0,70,103,22,0,84,69,82,47,25,103,7,43,54,4,98,46,6,120,124,0,16,102,10,8,70,76,104,75,13,59,0,0,0,0,5,17,52,16,99,66,30,84,0,18,83,0,0,119,56,0,61,157,120,29,53,16,3,0,0,0,1,6,80,122,75,84,64,78,36,32,44,42,1,0,67,24,5,0,21,11,7,8,33,55,139,41,30,52,14,22,0,31,0,13,0,102,15,13,36,80,73,96,131

InterPro domains:
  IPR001789 Signal transduction response regulator, receiver domain [PF00072] (4-112)
  IPR001789 Signal transduction response regulator, receiver domain [PS50110] (3-116)
  IPR001789 Signal transduction response regulator, receiver domain [SM00448] (2-112)
  IPR001867 OmpR/PhoB-type DNA-binding domain [PF00486] (148-223)
  IPR001867 OmpR/PhoB-type DNA-binding domain [PS51755] (126-225)
  IPR001867 OmpR/PhoB-type DNA-binding domain [SM00862] (147-223)
  IPR001867 OmpR/PhoB-type DNA-binding domain [cd00383] (134-223)
  IPR011006 CheY-like superfamily [SSF52172] (1-176)
  IPR036388 Winged helix-like DNA-binding domain superfamily [G3DSA:1.10.10.10] (127-224)
  IPR039420 Transcriptional regulatory protein WalR-like [PTHR48111] (1-222)